Protein AF-0000000076123819 (afdb_homodimer)

Foldseek 3Di:
DDAFKDLAADDDDDPDDDWDKDWDDDVVQDIDIETDDDQVQFDFKFFDAWPPQPDDPQQKKKKKKFDAAAFKKKKKQFAWDDDFFDDPNDTHDHRDMDIDTDHHRMMHMGMDSTTRGGMMMGIPGGIKMKMWGWQRPSDPDDDTDTPIYITGGQVRDDPDDDDDPPPPDDDDDDTDDDDDDPD/DDAFKDLAADDDDDPDDDWDKDWDDDVVQDIDIETDDDQVQFDFKFFDAWPPQDDDPQQKKKKKKFDAAAFKKKKKQFAWDDDFFDDPNDTHDHRDMDIDTDHHRMMHMGMGSTTRGGMMMGIPGGIKMKMWGFQRPSDPPDDTDTPIYITGGQVRDDPDDDDDPPPPDDDDDDTDDDDDDPD

Radius of gyration: 19.94 Å; Cα contacts (8 Å, |Δi|>4): 1095; chains: 2; bounding box: 38×61×41 Å

pLDDT: mean 85.39, std 17.15, range [35.69, 98.94]

Structure (mmCIF, N/CA/C/O backbone):
data_AF-0000000076123819-model_v1
#
loop_
_entity.id
_entity.type
_entity.pdbx_description
1 polymer 'IgGFc-binding protein N-terminal domain-containing protein'
#
loop_
_atom_site.group_PDB
_atom_site.id
_atom_site.type_symbol
_atom_site.label_atom_id
_atom_site.label_alt_id
_atom_site.label_comp_id
_atom_site.label_asym_id
_atom_site.label_entity_id
_atom_site.label_seq_id
_atom_site.pdbx_PDB_ins_code
_atom_site.Cartn_x
_atom_site.Cartn_y
_atom_site.Cartn_z
_atom_site.occupancy
_atom_site.B_iso_or_equiv
_atom_site.auth_seq_id
_atom_site.auth_comp_id
_atom_site.auth_asym_id
_atom_site.auth_atom_id
_atom_site.pdbx_PDB_model_num
ATOM 1 N N . MET A 1 1 ? -11.141 -10.352 -13.719 1 78.56 1 MET A N 1
ATOM 2 C CA . MET A 1 1 ? -10.164 -11.398 -14.008 1 78.56 1 MET A CA 1
ATOM 3 C C . MET A 1 1 ? -10.688 -12.766 -13.57 1 78.56 1 MET A C 1
ATOM 5 O O . MET A 1 1 ? -11.266 -12.898 -12.492 1 78.56 1 MET A O 1
ATOM 9 N N . LYS A 1 2 ? -10.609 -13.648 -14.5 1 80.44 2 LYS A N 1
ATOM 10 C CA . LYS A 1 2 ? -11.039 -15.016 -14.211 1 80.44 2 LYS A CA 1
ATOM 11 C C . LYS A 1 2 ? -9.953 -15.781 -13.453 1 80.44 2 LYS A C 1
ATOM 13 O O . LYS A 1 2 ? -8.781 -15.414 -13.508 1 80.44 2 LYS A O 1
ATOM 18 N N . GLU A 1 3 ? -10.383 -16.797 -12.805 1 88.62 3 GLU A N 1
ATOM 19 C CA . GLU A 1 3 ? -9.414 -17.672 -12.141 1 88.62 3 GLU A CA 1
ATOM 20 C C . GLU A 1 3 ? -8.477 -18.328 -13.148 1 88.62 3 GLU A C 1
ATOM 22 O O . GLU A 1 3 ? -8.898 -18.734 -14.234 1 88.62 3 GLU A O 1
ATOM 27 N N . GLY A 1 4 ? -7.211 -18.375 -12.82 1 94.75 4 GLY A N 1
ATOM 28 C CA . GLY A 1 4 ? -6.227 -18.938 -13.734 1 94.75 4 GLY A CA 1
ATOM 29 C C . GLY A 1 4 ? -5.324 -17.891 -14.359 1 94.75 4 GLY A C 1
ATOM 30 O O . GLY A 1 4 ? -5.098 -16.828 -13.781 1 94.75 4 GLY A O 1
ATOM 31 N N . ILE A 1 5 ? -4.656 -18.266 -15.469 1 97.19 5 ILE A N 1
ATOM 32 C CA . ILE A 1 5 ? -3.637 -17.453 -16.109 1 97.19 5 ILE A CA 1
ATOM 33 C C . ILE A 1 5 ? -4.273 -16.594 -17.203 1 97.19 5 ILE A C 1
ATOM 35 O O . ILE A 1 5 ? -5.004 -17.109 -18.062 1 97.19 5 ILE A O 1
ATOM 39 N N . GLU A 1 6 ? -4.09 -15.352 -17.125 1 96 6 GLU A N 1
ATOM 40 C CA . GLU A 1 6 ? -4.453 -14.406 -18.172 1 96 6 GLU A CA 1
ATOM 41 C C . GLU A 1 6 ? -3.281 -13.5 -18.531 1 96 6 GLU A C 1
ATOM 43 O O . GLU A 1 6 ? -2.422 -13.227 -17.688 1 96 6 GLU A O 1
ATOM 48 N N . LYS A 1 7 ? -3.209 -12.992 -19.766 1 95.88 7 LYS A N 1
ATOM 49 C CA . LYS A 1 7 ? -2.188 -12.031 -20.172 1 95.88 7 LYS A CA 1
ATOM 50 C C . LYS A 1 7 ? -2.666 -10.594 -19.953 1 95.88 7 LYS A C 1
ATOM 52 O O . LYS A 1 7 ? -2.994 -9.891 -20.906 1 95.88 7 LYS A O 1
ATOM 57 N N . VAL A 1 8 ? -2.646 -10.227 -18.734 1 94.38 8 VAL A N 1
ATOM 58 C CA . VAL A 1 8 ? -3.225 -8.922 -18.406 1 94.38 8 VAL A CA 1
ATOM 59 C C . VAL A 1 8 ? -2.236 -8.109 -17.562 1 94.38 8 VAL A C 1
ATOM 61 O O . VAL A 1 8 ? -2.592 -7.07 -17.016 1 94.38 8 VAL A O 1
ATOM 64 N N . GLY A 1 9 ? -1.021 -8.609 -17.438 1 95.62 9 GLY A N 1
ATOM 65 C CA . GLY A 1 9 ? 0.016 -7.812 -16.797 1 95.62 9 GLY A CA 1
ATOM 66 C C . GLY A 1 9 ? 0.458 -6.629 -17.641 1 95.62 9 GLY A C 1
ATOM 67 O O . GLY A 1 9 ? 0.375 -6.668 -18.875 1 95.62 9 GLY A O 1
ATOM 68 N N . MET A 1 10 ? 0.924 -5.598 -16.969 1 95.06 10 MET A N 1
ATOM 69 C CA . MET A 1 10 ? 1.454 -4.445 -17.688 1 95.06 10 MET A CA 1
ATOM 70 C C . MET A 1 10 ? 2.623 -3.822 -16.938 1 95.06 10 MET A C 1
ATOM 72 O O . MET A 1 10 ? 2.688 -3.898 -15.703 1 95.06 10 MET A O 1
ATOM 76 N N . GLU A 1 11 ? 3.422 -3.221 -17.703 1 96.69 11 GLU A N 1
ATOM 77 C CA . GLU A 1 11 ? 4.488 -2.375 -17.172 1 96.69 11 GLU A CA 1
ATOM 78 C C . GLU A 1 11 ? 4.148 -0.896 -17.328 1 96.69 11 GLU A C 1
ATOM 80 O O . GLU A 1 11 ? 3.715 -0.469 -18.406 1 96.69 11 GLU A O 1
ATOM 85 N N . VAL A 1 12 ? 4.195 -0.169 -16.297 1 95.94 12 VAL A N 1
ATOM 86 C CA . VAL A 1 12 ? 4.121 1.287 -16.344 1 95.94 12 VAL A CA 1
ATOM 87 C C . VAL A 1 12 ? 5.527 1.882 -16.312 1 95.94 12 VAL A C 1
ATOM 89 O O . VAL A 1 12 ? 6.309 1.598 -15.406 1 95.94 12 VAL A O 1
ATOM 92 N N . GLN A 1 13 ? 5.824 2.641 -17.328 1 97.12 13 GLN A N 1
ATOM 93 C CA . GLN A 1 13 ? 7.121 3.299 -17.438 1 97.12 13 GLN A CA 1
ATOM 94 C C . GLN A 1 13 ? 6.969 4.816 -17.453 1 97.12 13 GLN A C 1
ATOM 96 O O . GLN A 1 13 ? 6.062 5.348 -18.094 1 97.12 13 GLN A O 1
ATOM 101 N N . SER A 1 14 ? 7.742 5.492 -16.703 1 96.5 14 SER A N 1
ATOM 102 C CA . SER A 1 14 ? 7.793 6.953 -16.688 1 96.5 14 SER A CA 1
ATOM 103 C C . SER A 1 14 ? 9.219 7.457 -16.859 1 96.5 14 SER A C 1
ATOM 105 O O . SER A 1 14 ? 10.172 6.816 -16.406 1 96.5 14 SER A O 1
ATOM 107 N N . SER A 1 15 ? 9.422 8.617 -17.453 1 96.56 15 SER A N 1
ATOM 108 C CA . SER A 1 15 ? 10.734 9.211 -17.656 1 96.56 15 SER A CA 1
ATOM 109 C C . SER A 1 15 ? 11.266 9.828 -16.359 1 96.56 15 SER A C 1
ATOM 111 O O . SER A 1 15 ? 12.461 10.109 -16.25 1 96.56 15 SER A O 1
ATOM 113 N N . VAL A 1 16 ? 10.398 10.086 -15.422 1 95.94 16 VAL A N 1
ATOM 114 C CA . VAL A 1 16 ? 10.773 10.562 -14.102 1 95.94 16 VAL A CA 1
ATOM 115 C C . VAL A 1 16 ? 10.242 9.602 -13.039 1 95.94 16 VAL A C 1
ATOM 117 O O . VAL A 1 16 ? 9.281 8.867 -13.281 1 95.94 16 VAL A O 1
ATOM 120 N N . PRO A 1 17 ? 10.852 9.57 -11.891 1 96.56 17 PRO A N 1
ATOM 121 C CA . PRO A 1 17 ? 10.281 8.727 -10.828 1 96.56 17 PRO A CA 1
ATOM 122 C C . PRO A 1 17 ? 8.852 9.125 -10.469 1 96.56 17 PRO A C 1
ATOM 124 O O . PRO A 1 17 ? 8.531 10.312 -10.414 1 96.56 17 PRO A O 1
ATOM 127 N N . ILE A 1 18 ? 8.016 8.133 -10.281 1 96.75 18 ILE A N 1
ATOM 128 C CA . ILE A 1 18 ? 6.621 8.344 -9.906 1 96.75 18 ILE A CA 1
ATOM 129 C C . ILE A 1 18 ? 6.25 7.41 -8.758 1 96.75 18 ILE A C 1
ATOM 131 O O . ILE A 1 18 ? 6.953 6.438 -8.484 1 96.75 18 ILE A O 1
ATOM 135 N N . SER A 1 19 ? 5.219 7.73 -7.965 1 95.69 19 SER A N 1
ATOM 136 C CA . SER A 1 19 ? 4.43 6.75 -7.223 1 95.69 19 SER A CA 1
ATOM 137 C C . SER A 1 19 ? 3.203 6.312 -8.016 1 95.69 19 SER A C 1
ATOM 139 O O . SER A 1 19 ? 2.611 7.109 -8.742 1 95.69 19 SER A O 1
ATOM 141 N N . LEU A 1 20 ? 2.857 5.086 -7.93 1 94.75 20 LEU A N 1
ATOM 142 C CA . LEU A 1 20 ? 1.788 4.492 -8.727 1 94.75 20 LEU A CA 1
ATOM 143 C C . LEU A 1 20 ? 0.748 3.83 -7.828 1 94.75 20 LEU A C 1
ATOM 145 O O . LEU A 1 20 ? 1.099 3.102 -6.895 1 94.75 20 LEU A O 1
ATOM 149 N N . TYR A 1 21 ? -0.557 4.102 -8.086 1 90.56 21 TYR A N 1
ATOM 150 C CA . TYR A 1 21 ? -1.673 3.514 -7.355 1 90.56 21 TYR A CA 1
ATOM 151 C C . TYR A 1 21 ? -2.664 2.855 -8.305 1 90.56 21 TYR A C 1
ATOM 153 O O . TYR A 1 21 ? -3.098 3.471 -9.289 1 90.56 21 TYR A O 1
ATOM 161 N N . GLY A 1 22 ? -2.953 1.599 -8.047 1 88.69 22 GLY A N 1
ATOM 162 C CA . GLY A 1 22 ? -4.055 0.956 -8.742 1 88.69 22 GLY A CA 1
ATOM 163 C C . GLY A 1 22 ? -5.41 1.282 -8.148 1 88.69 22 GLY A C 1
ATOM 164 O O . GLY A 1 22 ? -5.574 1.277 -6.922 1 88.69 22 GLY A O 1
ATOM 165 N N . ILE A 1 23 ? -6.332 1.635 -8.961 1 83.5 23 ILE A N 1
ATOM 166 C CA . ILE A 1 23 ? -7.699 1.912 -8.539 1 83.5 23 ILE A CA 1
ATOM 167 C C . ILE A 1 23 ? -8.656 0.937 -9.211 1 83.5 23 ILE A C 1
ATOM 169 O O . ILE A 1 23 ? -8.625 0.772 -10.438 1 83.5 23 ILE A O 1
ATOM 173 N N . GLN A 1 24 ? -9.406 0.252 -8.398 1 79.19 24 GLN A N 1
ATOM 174 C CA . GLN A 1 24 ? -10.32 -0.756 -8.914 1 79.19 24 GLN A CA 1
ATOM 175 C C . GLN A 1 24 ? -11.766 -0.409 -8.578 1 79.19 24 GLN A C 1
ATOM 177 O O . GLN A 1 24 ? -12.117 -0.259 -7.406 1 79.19 24 GLN A O 1
ATOM 182 N N . ASP A 1 25 ? -12.5 -0.241 -9.562 1 75.06 25 ASP A N 1
ATOM 183 C CA . ASP A 1 25 ? -13.945 -0.111 -9.391 1 75.06 25 ASP A CA 1
ATOM 184 C C . ASP A 1 25 ? -14.586 -1.47 -9.125 1 75.06 25 ASP A C 1
ATOM 186 O O . ASP A 1 25 ? -14.352 -2.428 -9.859 1 75.06 25 ASP A O 1
ATOM 190 N N . MET A 1 26 ? -15.328 -1.558 -8.039 1 74.19 26 MET A N 1
ATOM 191 C CA . MET A 1 26 ? -15.984 -2.811 -7.676 1 74.19 26 MET A CA 1
ATOM 192 C C . MET A 1 26 ? -17.453 -2.787 -8.07 1 74.19 26 MET A C 1
ATOM 194 O O . MET A 1 26 ? -18.328 -2.68 -7.207 1 74.19 26 MET A O 1
ATOM 198 N N . ASP A 1 27 ? -17.672 -2.943 -9.336 1 68.12 27 ASP A N 1
ATOM 199 C CA . ASP A 1 27 ? -19 -3.012 -9.953 1 68.12 27 ASP A CA 1
ATOM 200 C C . ASP A 1 27 ? -19.828 -1.781 -9.602 1 68.12 27 ASP A C 1
ATOM 202 O O . ASP A 1 27 ? -21.016 -1.896 -9.297 1 68.12 27 ASP A O 1
ATOM 206 N N . GLY A 1 28 ? -19.156 -0.709 -9.453 1 64.5 28 GLY A N 1
ATOM 207 C CA . GLY A 1 28 ? -19.875 0.531 -9.195 1 64.5 28 GLY A CA 1
ATOM 208 C C . GLY A 1 28 ? -20.281 0.694 -7.742 1 64.5 28 GLY A C 1
ATOM 209 O O . GLY A 1 28 ? -20.781 1.749 -7.344 1 64.5 28 GLY A O 1
ATOM 210 N N . ALA A 1 29 ? -20.031 -0.341 -6.945 1 68.12 29 ALA A N 1
ATOM 211 C CA . ALA A 1 29 ? -20.453 -0.285 -5.547 1 68.12 29 ALA A CA 1
ATOM 212 C C . ALA A 1 29 ? -19.469 0.525 -4.711 1 68.12 29 ALA A C 1
ATOM 214 O O . ALA A 1 29 ? -19.875 1.349 -3.887 1 68.12 29 ALA A O 1
ATOM 215 N N . TYR A 1 30 ? -18.219 0.27 -4.914 1 73.25 30 TYR A N 1
ATOM 216 C CA . TYR A 1 30 ? -17.156 1.017 -4.242 1 73.25 30 TYR A CA 1
ATOM 217 C C . TYR A 1 30 ? -15.852 0.914 -5.012 1 73.25 30 TYR A C 1
ATOM 219 O O . TYR A 1 30 ? -15.766 0.208 -6.02 1 73.25 30 TYR A O 1
ATOM 227 N N . THR A 1 31 ? -14.906 1.72 -4.582 1 77.19 31 THR A N 1
ATOM 228 C CA . THR A 1 31 ? -13.586 1.721 -5.199 1 77.19 31 THR A CA 1
ATOM 229 C C . THR A 1 31 ? -12.523 1.277 -4.195 1 77.19 31 THR A C 1
ATOM 231 O O . THR A 1 31 ? -12.609 1.593 -3.008 1 77.19 31 THR A O 1
ATOM 234 N N . GLU A 1 32 ? -11.633 0.515 -4.754 1 79.38 32 GLU A N 1
ATOM 235 C CA . GLU A 1 32 ? -10.453 0.129 -3.988 1 79.38 32 GLU A CA 1
ATOM 236 C C . GLU A 1 32 ? -9.188 0.753 -4.57 1 79.38 32 GLU A C 1
ATOM 238 O O . GLU A 1 32 ? -9.141 1.067 -5.762 1 79.38 32 GLU A O 1
ATOM 243 N N . ALA A 1 33 ? -8.289 0.992 -3.703 1 84 33 ALA A N 1
ATOM 244 C CA . ALA A 1 33 ? -6.98 1.425 -4.172 1 84 33 ALA A CA 1
ATOM 245 C C . ALA A 1 33 ? -5.863 0.644 -3.482 1 84 33 ALA A C 1
ATOM 247 O O . ALA A 1 33 ? -6.051 0.137 -2.373 1 84 33 ALA A O 1
ATOM 248 N N . TYR A 1 34 ? -4.777 0.504 -4.137 1 90.19 34 TYR A N 1
ATOM 249 C CA . TYR A 1 34 ? -3.553 -0.007 -3.531 1 90.19 34 TYR A CA 1
ATOM 250 C C . TYR A 1 34 ? -2.332 0.731 -4.062 1 90.19 34 TYR A C 1
ATOM 252 O O . TYR A 1 34 ? -2.312 1.159 -5.219 1 90.19 34 TYR A O 1
ATOM 260 N N . MET A 1 35 ? -1.394 0.871 -3.215 1 94.25 35 MET A N 1
ATOM 261 C CA . MET A 1 35 ? -0.095 1.38 -3.646 1 94.25 35 MET A CA 1
ATOM 262 C C . MET A 1 35 ? 0.714 0.29 -4.34 1 94.25 35 MET A C 1
ATOM 264 O O . MET A 1 35 ? 0.921 -0.788 -3.779 1 94.25 35 MET A O 1
ATOM 268 N N . ALA A 1 36 ? 1.178 0.602 -5.535 1 97 36 ALA A N 1
ATOM 269 C CA . ALA A 1 36 ? 2.057 -0.34 -6.227 1 97 36 ALA A CA 1
ATOM 270 C C . ALA A 1 36 ? 3.482 -0.251 -5.691 1 97 36 ALA A C 1
ATOM 272 O O . ALA A 1 36 ? 4.012 0.845 -5.496 1 97 36 ALA A O 1
ATOM 273 N N . ILE A 1 37 ? 4.09 -1.377 -5.469 1 98.5 37 ILE A N 1
ATOM 274 C CA . ILE A 1 37 ? 5.484 -1.44 -5.047 1 98.5 37 ILE A CA 1
ATOM 275 C C . ILE A 1 37 ? 6.398 -1.215 -6.25 1 98.5 37 ILE A C 1
ATOM 277 O O . ILE A 1 37 ? 6.23 -1.852 -7.289 1 98.5 37 ILE A O 1
ATOM 281 N N . PRO A 1 38 ? 7.398 -0.283 -6.109 1 98.62 38 PRO A N 1
ATOM 282 C CA . PRO A 1 38 ? 8.344 -0.048 -7.203 1 98.62 38 PRO A CA 1
ATOM 283 C C . PRO A 1 38 ? 9.039 -1.325 -7.668 1 98.62 38 PRO A C 1
ATOM 285 O O . PRO A 1 38 ? 9.383 -2.182 -6.848 1 98.62 38 PRO A O 1
ATOM 288 N N . ARG A 1 39 ? 9.258 -1.409 -8.93 1 98.5 39 ARG A N 1
ATOM 289 C CA . ARG A 1 39 ? 9.852 -2.609 -9.508 1 98.5 39 ARG A CA 1
ATOM 290 C C . ARG A 1 39 ? 11.156 -2.967 -8.812 1 98.5 39 ARG A C 1
ATOM 292 O O . ARG A 1 39 ? 11.461 -4.145 -8.602 1 98.5 39 ARG A O 1
ATOM 299 N N . LYS A 1 40 ? 11.969 -1.974 -8.453 1 98.5 40 LYS A N 1
ATOM 300 C CA . LYS A 1 40 ? 13.289 -2.193 -7.867 1 98.5 40 LYS A CA 1
ATOM 301 C C . LYS A 1 40 ? 13.172 -2.922 -6.531 1 98.5 40 LYS A C 1
ATOM 303 O O . LYS A 1 40 ? 14.164 -3.441 -6.016 1 98.5 40 LYS A O 1
ATOM 308 N N . TYR A 1 41 ? 11.977 -2.979 -5.965 1 98.69 41 TYR A N 1
ATOM 309 C CA . TYR A 1 41 ? 11.812 -3.643 -4.68 1 98.69 41 TYR A CA 1
ATOM 310 C C . TYR A 1 41 ? 11.125 -4.992 -4.848 1 98.69 41 TYR A C 1
ATOM 312 O O . TYR A 1 41 ? 10.984 -5.75 -3.885 1 98.69 41 TYR A O 1
ATOM 320 N N . LEU A 1 42 ? 10.609 -5.301 -6.047 1 98.81 42 LEU A N 1
ATOM 321 C CA . LEU A 1 42 ? 10.031 -6.621 -6.281 1 98.81 42 LEU A CA 1
ATOM 322 C C . LEU A 1 42 ? 11.094 -7.707 -6.133 1 98.81 42 LEU A C 1
ATOM 324 O O . LEU A 1 42 ? 12.273 -7.461 -6.359 1 98.81 42 LEU A O 1
ATOM 328 N N . SER A 1 43 ? 10.617 -8.883 -5.742 1 98.75 43 SER A N 1
ATOM 329 C CA . SER A 1 43 ? 11.539 -9.992 -5.496 1 98.75 43 SER A CA 1
ATOM 330 C C . SER A 1 43 ? 10.867 -11.336 -5.781 1 98.75 43 SER A C 1
ATOM 332 O O . SER A 1 43 ? 9.969 -11.422 -6.613 1 98.75 43 SER A O 1
ATOM 334 N N . THR A 1 44 ? 11.391 -12.43 -5.199 1 98.88 44 THR A N 1
ATOM 335 C CA . THR A 1 44 ? 11.016 -13.758 -5.672 1 98.88 44 THR A CA 1
ATOM 336 C C . THR A 1 44 ? 10.281 -14.531 -4.582 1 98.88 44 THR A C 1
ATOM 338 O O . THR A 1 44 ? 9.758 -15.625 -4.832 1 98.88 44 THR A O 1
ATOM 341 N N . ASN A 1 45 ? 10.195 -14.016 -3.35 1 98.75 45 ASN A N 1
ATOM 342 C CA . ASN A 1 45 ? 9.578 -14.742 -2.242 1 98.75 45 ASN A CA 1
ATOM 343 C C . ASN A 1 45 ? 8.562 -13.875 -1.505 1 98.75 45 ASN A C 1
ATOM 345 O O . ASN A 1 45 ? 8.875 -12.758 -1.094 1 98.75 45 ASN A O 1
ATOM 349 N N . TYR A 1 46 ? 7.414 -14.445 -1.329 1 98.31 46 TYR A N 1
ATOM 350 C CA . TYR A 1 46 ? 6.305 -13.734 -0.705 1 98.31 46 TYR A CA 1
ATOM 351 C C . TYR A 1 46 ? 5.57 -14.625 0.286 1 98.31 46 TYR A C 1
ATOM 353 O O . TYR A 1 46 ? 5.512 -15.844 0.108 1 98.31 46 TYR A O 1
ATOM 361 N N . LEU A 1 47 ? 5.047 -14.008 1.305 1 97 47 LEU A N 1
ATOM 362 C CA . LEU A 1 47 ? 4.152 -14.594 2.301 1 97 47 LEU A CA 1
ATOM 363 C C . LEU A 1 47 ? 2.828 -13.836 2.354 1 97 47 LEU A C 1
ATOM 365 O O . LEU A 1 47 ? 2.809 -12.633 2.607 1 97 47 LEU A O 1
ATOM 369 N N . LEU A 1 48 ? 1.749 -14.531 2.051 1 93.56 48 LEU A N 1
ATOM 370 C CA . LEU A 1 48 ? 0.458 -13.852 1.974 1 93.56 48 LEU A CA 1
ATOM 371 C C . LEU A 1 48 ? -0.065 -13.523 3.367 1 93.56 48 LEU A C 1
ATOM 373 O O . LEU A 1 48 ? -0.068 -14.375 4.254 1 93.56 48 LEU A O 1
ATOM 377 N N . PRO A 1 49 ? -0.471 -12.219 3.459 1 87.62 49 PRO A N 1
ATOM 378 C CA . PRO A 1 49 ? -1.082 -11.844 4.738 1 87.62 49 PRO A CA 1
ATOM 379 C C . PRO A 1 49 ? -2.545 -12.266 4.836 1 87.62 49 PRO A C 1
ATOM 381 O O . PRO A 1 49 ? -3.15 -12.656 3.834 1 87.62 49 PRO A O 1
ATOM 384 N N . SER A 1 50 ? -3.047 -12.305 6.168 1 69 50 SER A N 1
ATOM 385 C CA . SER A 1 50 ? -4.465 -12.516 6.426 1 69 50 SER A CA 1
ATOM 386 C C . SER A 1 50 ? -5.164 -11.219 6.812 1 69 50 SER A C 1
ATOM 388 O O . SER A 1 50 ? -4.559 -10.344 7.434 1 69 50 SER A O 1
ATOM 390 N N . PHE A 1 51 ? -6.281 -10.992 6.109 1 68.12 51 PHE A N 1
ATOM 391 C CA . PHE A 1 51 ? -7.105 -9.914 6.648 1 68.12 51 PHE A CA 1
ATOM 392 C C . PHE A 1 51 ? -8.367 -10.469 7.293 1 68.12 51 PHE A C 1
ATOM 394 O O . PHE A 1 51 ? -9.203 -11.07 6.617 1 68.12 51 PHE A O 1
ATOM 401 N N . LYS A 1 52 ? -8.125 -11.297 8.469 1 55.38 52 LYS A N 1
ATOM 402 C CA . LYS A 1 52 ? -9.297 -11.883 9.117 1 55.38 52 LYS A CA 1
ATOM 403 C C . LYS A 1 52 ? -10.312 -10.812 9.492 1 55.38 52 LYS A C 1
ATOM 405 O O . LYS A 1 52 ? -10 -9.898 10.266 1 55.38 52 LYS A O 1
ATOM 410 N N . VAL A 1 53 ? -11.188 -10.57 8.555 1 49.44 53 VAL A N 1
ATOM 411 C CA . VAL A 1 53 ? -12.258 -9.711 9.039 1 49.44 53 VAL A CA 1
ATOM 412 C C . VAL A 1 53 ? -13.406 -10.57 9.562 1 49.44 53 VAL A C 1
ATOM 414 O O . VAL A 1 53 ? -13.57 -11.719 9.148 1 49.44 53 VAL A O 1
ATOM 417 N N . TYR A 1 54 ? -13.969 -10.211 10.688 1 44.59 54 TYR A N 1
ATOM 418 C CA . TYR A 1 54 ? -14.938 -10.875 11.562 1 44.59 54 TYR A CA 1
ATOM 419 C C . TYR A 1 54 ? -15.914 -11.719 10.75 1 44.59 54 TYR A C 1
ATOM 421 O O . TYR A 1 54 ? -16.469 -12.695 11.258 1 44.59 54 TYR A O 1
ATOM 429 N N . SER A 1 55 ? -16.609 -11.188 9.828 1 44.31 55 SER A N 1
ATOM 430 C CA . SER A 1 55 ? -17.922 -11.789 9.594 1 44.31 55 SER A CA 1
ATOM 431 C C . SER A 1 55 ? -17.781 -13.148 8.914 1 44.31 55 SER A C 1
ATOM 433 O O . SER A 1 55 ? -16.797 -13.406 8.211 1 44.31 55 SER A O 1
ATOM 435 N N . SER A 1 56 ? -18.625 -14.047 9.344 1 42.44 56 SER A N 1
ATOM 436 C CA . SER A 1 56 ? -18.984 -15.422 8.992 1 42.44 56 SER A CA 1
ATOM 437 C C . SER A 1 56 ? -18.859 -15.648 7.488 1 42.44 56 SER A C 1
ATOM 439 O O . SER A 1 56 ? -18.828 -16.797 7.031 1 42.44 56 SER A O 1
ATOM 441 N N . SER A 1 57 ? -19.719 -14.852 6.801 1 44.53 57 SER A N 1
ATOM 442 C CA . SER A 1 57 ? -20 -15.391 5.477 1 44.53 57 SER A CA 1
ATOM 443 C C . SER A 1 57 ? -18.734 -15.484 4.633 1 44.53 57 SER A C 1
ATOM 445 O O . SER A 1 57 ? -17.672 -15.008 5.043 1 44.53 57 SER A O 1
ATOM 447 N N . ALA A 1 58 ? -18.906 -15.328 3.193 1 45.25 58 ALA A N 1
ATOM 448 C CA . ALA A 1 58 ? -18.047 -15.734 2.086 1 45.25 58 ALA A CA 1
ATOM 449 C C . ALA A 1 58 ? -16.75 -14.938 2.094 1 45.25 58 ALA A C 1
ATOM 451 O O . ALA A 1 58 ? -16.719 -13.758 1.73 1 45.25 58 ALA A O 1
ATOM 452 N N . ASP A 1 59 ? -15.805 -14.969 3.143 1 52.75 59 ASP A N 1
ATOM 453 C CA . ASP A 1 59 ? -14.422 -14.562 3.373 1 52.75 59 ASP A CA 1
ATOM 454 C C . ASP A 1 59 ? -13.508 -15.055 2.254 1 52.75 59 ASP A C 1
ATOM 456 O O . ASP A 1 59 ? -12.977 -16.172 2.322 1 52.75 59 ASP A O 1
ATOM 460 N N . SER A 1 60 ? -13.656 -14.562 1.078 1 71.56 60 SER A N 1
ATOM 461 C CA . SER A 1 60 ? -12.859 -15.07 -0.03 1 71.56 60 SER A CA 1
ATOM 462 C C . SER A 1 60 ? -11.508 -14.367 -0.11 1 71.56 60 SER A C 1
ATOM 464 O O . SER A 1 60 ? -11.406 -13.172 0.204 1 71.56 60 SER A O 1
ATOM 466 N N . ALA A 1 61 ? -10.531 -15.203 -0.054 1 83.19 61 ALA A N 1
ATOM 467 C CA . ALA A 1 61 ? -9.164 -14.75 -0.301 1 83.19 61 ALA A CA 1
ATOM 468 C C . ALA A 1 61 ? -8.828 -14.797 -1.79 1 83.19 61 ALA A C 1
ATOM 470 O O . ALA A 1 61 ? -9.273 -15.703 -2.504 1 83.19 61 ALA A O 1
ATOM 471 N N . LEU A 1 62 ? -8.172 -13.742 -2.152 1 88 62 LEU A N 1
ATOM 472 C CA . LEU A 1 62 ? -7.738 -13.641 -3.541 1 88 62 LEU A CA 1
ATOM 473 C C . LEU A 1 62 ? -6.281 -13.203 -3.621 1 88 62 LEU A C 1
ATOM 475 O O . LEU A 1 62 ? -5.848 -12.328 -2.863 1 88 62 LEU A O 1
ATOM 479 N N . THR A 1 63 ? -5.57 -13.859 -4.508 1 93.56 63 THR A N 1
ATOM 480 C CA . THR A 1 63 ? -4.23 -13.383 -4.844 1 93.56 63 THR A CA 1
ATOM 481 C C . THR A 1 63 ? -4.039 -13.328 -6.355 1 93.56 63 THR A C 1
ATOM 483 O O . THR A 1 63 ? -4.559 -14.18 -7.082 1 93.56 63 THR A O 1
ATOM 486 N N . ILE A 1 64 ? -3.314 -12.375 -6.801 1 95.69 64 ILE A N 1
ATOM 487 C CA . ILE A 1 64 ? -2.912 -12.234 -8.195 1 95.69 64 ILE A CA 1
ATOM 488 C C . ILE A 1 64 ? -1.394 -12.117 -8.289 1 95.69 64 ILE A C 1
ATOM 490 O O . ILE A 1 64 ? -0.801 -11.195 -7.719 1 95.69 64 ILE A O 1
ATOM 494 N N . THR A 1 65 ? -0.761 -13.047 -8.938 1 98.5 65 THR A N 1
ATOM 495 C CA . THR A 1 65 ? 0.672 -13.031 -9.211 1 98.5 65 THR A CA 1
ATOM 496 C C . THR A 1 65 ? 0.943 -12.609 -10.656 1 98.5 65 THR A C 1
ATOM 498 O O . THR A 1 65 ? 0.416 -13.211 -11.594 1 98.5 65 THR A O 1
ATOM 501 N N . THR A 1 66 ? 1.774 -11.578 -10.867 1 98.69 66 THR A N 1
ATOM 502 C CA . THR A 1 66 ? 2.055 -11.055 -12.203 1 98.69 66 THR A CA 1
ATOM 503 C C . THR A 1 66 ? 3.553 -11.102 -12.492 1 98.69 66 THR A C 1
ATOM 505 O O . THR A 1 66 ? 4.367 -10.727 -11.648 1 98.69 66 THR A O 1
ATOM 508 N N . THR A 1 67 ? 3.926 -11.555 -13.664 1 98.81 67 THR A N 1
ATOM 509 C CA . THR A 1 67 ? 5.324 -11.734 -14.039 1 98.81 67 THR A CA 1
ATOM 510 C C . THR A 1 67 ? 5.75 -10.68 -15.062 1 98.81 67 THR A C 1
ATOM 512 O O . THR A 1 67 ? 4.93 -10.219 -15.859 1 98.81 67 THR A O 1
ATOM 515 N N . GLU A 1 68 ? 7.008 -10.32 -15.016 1 98.12 68 GLU A N 1
ATOM 516 C CA . GLU A 1 68 ? 7.551 -9.336 -15.945 1 98.12 68 GLU A CA 1
ATOM 517 C C . GLU A 1 68 ? 8.523 -9.992 -16.922 1 98.12 68 GLU A C 1
ATOM 519 O O . GLU A 1 68 ? 8.961 -9.352 -17.891 1 98.12 68 GLU A O 1
ATOM 524 N N . GLU A 1 69 ? 8.953 -11.18 -16.734 1 98.62 69 GLU A N 1
ATOM 525 C CA . GLU A 1 69 ? 9.906 -11.867 -17.594 1 98.62 69 GLU A CA 1
ATOM 526 C C . GLU A 1 69 ? 9.375 -13.227 -18.047 1 98.62 69 GLU A C 1
ATOM 528 O O . GLU A 1 69 ? 8.672 -13.898 -17.281 1 98.62 69 GLU A O 1
ATOM 533 N N . ASP A 1 70 ? 9.797 -13.617 -19.219 1 98.81 70 ASP A N 1
ATOM 534 C CA . ASP A 1 70 ? 9.406 -14.922 -19.75 1 98.81 70 ASP A CA 1
ATOM 535 C C . ASP A 1 70 ? 10.016 -16.047 -18.922 1 98.81 70 ASP A C 1
ATOM 537 O O . ASP A 1 70 ? 11.039 -15.859 -18.266 1 98.81 70 ASP A O 1
ATOM 541 N N . ASN A 1 71 ? 9.312 -17.188 -18.984 1 98.81 71 ASN A N 1
ATOM 542 C CA . ASN A 1 71 ? 9.812 -18.422 -18.391 1 98.81 71 ASN A CA 1
ATOM 543 C C . ASN A 1 71 ? 10.102 -18.25 -16.891 1 98.81 71 ASN A C 1
ATOM 545 O O . ASN A 1 71 ? 11.18 -18.609 -16.422 1 98.81 71 ASN A O 1
ATOM 549 N N . THR A 1 72 ? 9.266 -17.516 -16.266 1 98.94 72 THR A N 1
ATOM 550 C CA . THR A 1 72 ? 9.32 -17.438 -14.805 1 98.94 72 THR A CA 1
ATOM 551 C C . THR A 1 72 ? 8.578 -18.609 -14.164 1 98.94 72 THR A C 1
ATOM 553 O O . THR A 1 72 ? 7.387 -18.797 -14.398 1 98.94 72 THR A O 1
ATOM 556 N N . THR A 1 73 ? 9.273 -19.406 -13.391 1 98.94 73 THR A N 1
ATOM 557 C CA . THR A 1 73 ? 8.633 -20.484 -12.641 1 98.94 73 THR A CA 1
ATOM 558 C C . THR A 1 73 ? 8.125 -19.984 -11.289 1 98.94 73 THR A C 1
ATOM 560 O O . THR A 1 73 ? 8.844 -19.281 -10.57 1 98.94 73 THR A O 1
ATOM 563 N N . VAL A 1 74 ? 6.895 -20.297 -11 1 98.94 74 VAL A N 1
ATOM 564 C CA . VAL A 1 74 ? 6.262 -19.875 -9.75 1 98.94 74 VAL A CA 1
ATOM 565 C C . VAL A 1 74 ? 5.754 -21.109 -9 1 98.94 74 VAL A C 1
ATOM 567 O O . VAL A 1 74 ? 5.07 -21.953 -9.578 1 98.94 74 VAL A O 1
ATOM 570 N N . THR A 1 75 ? 6.09 -21.188 -7.754 1 98.88 75 THR A N 1
ATOM 571 C CA . THR A 1 75 ? 5.621 -22.219 -6.836 1 98.88 75 THR A CA 1
ATOM 572 C C . THR A 1 75 ? 4.754 -21.609 -5.738 1 98.88 75 THR A C 1
ATOM 574 O O . THR A 1 75 ? 5.18 -20.688 -5.043 1 98.88 75 THR A O 1
ATOM 577 N N . ILE A 1 76 ? 3.564 -22.156 -5.578 1 98.62 76 ILE A N 1
ATOM 578 C CA . ILE A 1 76 ? 2.645 -21.703 -4.543 1 98.62 76 ILE A CA 1
ATOM 579 C C . ILE A 1 76 ? 2.402 -22.828 -3.533 1 98.62 76 ILE A C 1
ATOM 581 O O . ILE A 1 76 ? 1.812 -23.859 -3.869 1 98.62 76 ILE A O 1
ATOM 585 N N . ASN A 1 77 ? 2.861 -22.594 -2.312 1 98.25 77 ASN A N 1
ATOM 586 C CA . ASN A 1 77 ? 2.59 -23.5 -1.201 1 98.25 77 ASN A CA 1
ATOM 587 C C . ASN A 1 77 ? 1.355 -23.062 -0.414 1 98.25 77 ASN A C 1
ATOM 589 O O . ASN A 1 77 ? 1.407 -22.094 0.345 1 98.25 77 ASN A O 1
ATOM 593 N N . LEU A 1 78 ? 0.312 -23.859 -0.543 1 96.44 78 LEU A N 1
ATOM 594 C CA . LEU A 1 78 ? -0.986 -23.422 -0.039 1 96.44 78 LEU A CA 1
ATOM 595 C C . LEU A 1 78 ? -1.086 -23.641 1.467 1 96.44 78 LEU A C 1
ATOM 597 O O . LEU A 1 78 ? -0.67 -24.688 1.974 1 96.44 78 LEU A O 1
ATOM 601 N N . ARG A 1 79 ? -1.586 -22.578 2.09 1 92.81 79 ARG A N 1
ATOM 602 C CA . ARG A 1 79 ? -2.068 -22.672 3.465 1 92.81 79 ARG A CA 1
ATOM 603 C C . ARG A 1 79 ? -3.531 -22.25 3.559 1 92.81 79 ARG A C 1
ATOM 605 O O . ARG A 1 79 ? -3.902 -21.172 3.098 1 92.81 79 ARG A O 1
ATOM 612 N N . MET A 1 80 ? -4.383 -23.141 4.066 1 88.5 80 MET A N 1
ATOM 613 C CA . MET A 1 80 ? -5.809 -22.859 4.211 1 88.5 80 MET A CA 1
ATOM 614 C C . MET A 1 80 ? -6.434 -23.734 5.289 1 88.5 80 MET A C 1
ATOM 616 O O . MET A 1 80 ? -5.961 -24.844 5.543 1 88.5 80 MET A O 1
ATOM 620 N N . GLU A 1 81 ? -7.48 -23.156 5.848 1 81.75 81 GLU A N 1
ATOM 621 C CA . GLU A 1 81 ? -8.164 -23.922 6.887 1 81.75 81 GLU A CA 1
ATOM 622 C C . GLU A 1 81 ? -9.109 -24.953 6.281 1 81.75 81 GLU A C 1
ATOM 624 O O . GLU A 1 81 ? -9.234 -26.062 6.801 1 81.75 81 GLU A O 1
ATOM 629 N N . LYS A 1 82 ? -9.773 -24.484 5.246 1 85.81 82 LYS A N 1
ATOM 630 C CA . LYS A 1 82 ? -10.734 -25.359 4.582 1 85.81 82 LYS A CA 1
ATOM 631 C C . LYS A 1 82 ? -10.414 -25.484 3.096 1 85.81 82 LYS A C 1
ATOM 633 O O . LYS A 1 82 ? -10.023 -24.516 2.445 1 85.81 82 LYS A O 1
ATOM 638 N N . GLY A 1 83 ? -10.5 -26.719 2.598 1 86.38 83 GLY A N 1
ATOM 639 C CA . GLY A 1 83 ? -10.375 -27.031 1.183 1 86.38 83 GLY A CA 1
ATOM 640 C C . GLY A 1 83 ? -11.555 -27.812 0.635 1 86.38 83 GLY A C 1
ATOM 641 O O . GLY A 1 83 ? -12.531 -28.062 1.349 1 86.38 83 GLY A O 1
ATOM 642 N N . PRO A 1 84 ? -11.547 -28.078 -0.608 1 93.69 84 PRO A N 1
ATOM 643 C CA . PRO A 1 84 ? -10.422 -27.922 -1.537 1 93.69 84 PRO A CA 1
ATOM 644 C C . PRO A 1 84 ? -10.445 -26.578 -2.262 1 93.69 84 PRO A C 1
ATOM 646 O O . PRO A 1 84 ? -11.484 -25.922 -2.32 1 93.69 84 PRO A O 1
ATOM 649 N N . LEU A 1 85 ? -9.305 -26.125 -2.725 1 92.44 85 LEU A N 1
ATOM 650 C CA . LEU A 1 85 ? -9.164 -25.125 -3.773 1 92.44 85 LEU A CA 1
ATOM 651 C C . LEU A 1 85 ? -9.055 -25.781 -5.145 1 92.44 85 LEU A C 1
ATOM 653 O O . LEU A 1 85 ? -8.18 -26.625 -5.367 1 92.44 85 LEU A O 1
ATOM 657 N N . ARG A 1 86 ? -9.93 -25.438 -6.008 1 92.31 86 ARG A N 1
ATOM 658 C CA . ARG A 1 86 ? -9.945 -26.062 -7.328 1 92.31 86 ARG A CA 1
ATOM 659 C C . ARG A 1 86 ? -9.258 -25.172 -8.359 1 92.31 86 ARG A C 1
ATOM 661 O O . ARG A 1 86 ? -9.656 -24.031 -8.562 1 92.31 86 ARG A O 1
ATOM 668 N N . TYR A 1 87 ? -8.336 -25.781 -8.984 1 93.38 87 TYR A N 1
ATOM 669 C CA . TYR A 1 87 ? -7.648 -25.141 -10.102 1 93.38 87 TYR A CA 1
ATOM 670 C C . TYR A 1 87 ? -7.23 -26.172 -11.141 1 93.38 87 TYR A C 1
ATOM 672 O O . TYR A 1 87 ? -6.648 -27.203 -10.805 1 93.38 87 TYR A O 1
ATOM 680 N N . ASN A 1 88 ? -7.586 -25.844 -12.43 1 93.44 88 ASN A N 1
ATOM 681 C CA . ASN A 1 88 ? -7.23 -26.688 -13.562 1 93.44 88 ASN A CA 1
ATOM 682 C C . ASN A 1 88 ? -7.66 -28.141 -13.344 1 93.44 88 ASN A C 1
ATOM 684 O O . ASN A 1 88 ? -6.871 -29.062 -13.531 1 93.44 88 ASN A O 1
ATOM 688 N N . ASN A 1 89 ? -8.812 -28.312 -12.758 1 93.12 89 ASN A N 1
ATOM 689 C CA . ASN A 1 89 ? -9.477 -29.578 -12.531 1 93.12 89 ASN A CA 1
ATOM 690 C C . ASN A 1 89 ? -8.766 -30.406 -11.461 1 93.12 89 ASN A C 1
ATOM 692 O O . ASN A 1 89 ? -8.859 -31.641 -11.445 1 93.12 89 ASN A O 1
ATOM 696 N N . VAL A 1 90 ? -8.008 -29.828 -10.734 1 96.12 90 VAL A N 1
ATOM 697 C CA . VAL A 1 90 ? -7.34 -30.469 -9.602 1 96.12 90 VAL A CA 1
ATOM 698 C C . VAL A 1 90 ? -7.836 -29.859 -8.297 1 96.12 90 VAL A C 1
ATOM 700 O O . VAL A 1 90 ? -7.992 -28.641 -8.195 1 96.12 90 VAL A O 1
ATOM 703 N N . ASN A 1 91 ? -8.07 -30.688 -7.324 1 96.88 91 ASN A N 1
ATOM 704 C CA . ASN A 1 91 ? -8.391 -30.234 -5.973 1 96.88 91 ASN A CA 1
ATOM 705 C C . ASN A 1 91 ? -7.137 -30.141 -5.105 1 96.88 91 ASN A C 1
ATOM 707 O O . ASN A 1 91 ? -6.453 -31.141 -4.875 1 96.88 91 ASN A O 1
ATOM 711 N N . TYR A 1 92 ? -6.895 -28.938 -4.688 1 96.94 92 TYR A N 1
ATOM 712 C CA . TYR A 1 92 ? -5.77 -28.703 -3.789 1 96.94 92 TYR A CA 1
ATOM 713 C C . TYR A 1 92 ? -6.246 -28.531 -2.354 1 96.94 92 TYR A C 1
ATOM 715 O O . TYR A 1 92 ? -7.277 -27.891 -2.109 1 96.94 92 TYR A O 1
ATOM 723 N N . ASN A 1 93 ? -5.48 -29.062 -1.501 1 96.69 93 ASN A N 1
ATOM 724 C CA . ASN A 1 93 ? -5.75 -28.906 -0.076 1 96.69 93 ASN A CA 1
ATOM 725 C C . ASN A 1 93 ? -4.609 -28.188 0.635 1 96.69 93 ASN A C 1
ATOM 727 O O . ASN A 1 93 ? -3.643 -27.766 -0.003 1 96.69 93 ASN A O 1
ATOM 731 N N . ASN A 1 94 ? -4.875 -27.953 1.943 1 95.38 94 ASN A N 1
ATOM 732 C CA . ASN A 1 94 ? -3.834 -27.328 2.762 1 95.38 94 ASN A CA 1
ATOM 733 C C . ASN A 1 94 ? -2.496 -28.047 2.592 1 95.38 94 ASN A C 1
ATOM 735 O O . ASN A 1 94 ? -2.441 -29.281 2.582 1 95.38 94 ASN A O 1
ATOM 739 N N . ASN A 1 95 ? -1.417 -27.344 2.318 1 96.94 95 ASN A N 1
ATOM 740 C CA . ASN A 1 95 ? -0.036 -27.797 2.189 1 96.94 95 ASN A CA 1
ATOM 741 C C . ASN A 1 95 ? 0.246 -28.344 0.794 1 96.94 95 ASN A C 1
ATOM 743 O O . ASN A 1 95 ? 1.371 -28.75 0.497 1 96.94 95 ASN A O 1
ATOM 747 N N . ASP A 1 96 ? -0.775 -28.422 -0.043 1 98 96 ASP A N 1
ATOM 748 C CA . ASP A 1 96 ? -0.486 -28.766 -1.431 1 98 96 ASP A CA 1
ATOM 749 C C . ASP A 1 96 ? 0.26 -27.641 -2.137 1 98 96 ASP A C 1
ATOM 751 O O . ASP A 1 96 ? 0.321 -26.516 -1.632 1 98 96 ASP A O 1
ATOM 755 N N . VAL A 1 97 ? 0.893 -28 -3.322 1 98.38 97 VAL A N 1
ATOM 756 C CA . VAL A 1 97 ? 1.737 -27.078 -4.062 1 98.38 97 VAL A CA 1
ATOM 757 C C . VAL A 1 97 ? 1.205 -26.906 -5.484 1 98.38 97 VAL A C 1
ATOM 759 O O . VAL A 1 97 ? 0.891 -27.891 -6.152 1 98.38 97 VAL A O 1
ATOM 762 N N . ILE A 1 98 ? 1.026 -25.75 -5.926 1 98.31 98 ILE A N 1
ATOM 763 C CA . ILE A 1 98 ? 0.728 -25.438 -7.32 1 98.31 98 ILE A CA 1
ATOM 764 C C . ILE A 1 98 ? 2.004 -25.016 -8.039 1 98.31 98 ILE A C 1
ATOM 766 O O . ILE A 1 98 ? 2.732 -24.141 -7.555 1 98.31 98 ILE A O 1
ATOM 770 N N . TYR A 1 99 ? 2.303 -25.594 -9.156 1 98.38 99 TYR A N 1
ATOM 771 C CA . TYR A 1 99 ? 3.441 -25.25 -10 1 98.38 99 TYR A CA 1
ATOM 772 C C . TYR A 1 99 ? 2.982 -24.562 -11.281 1 98.38 99 TYR A C 1
ATOM 774 O O . TYR A 1 99 ? 2.094 -25.062 -11.977 1 98.38 99 TYR A O 1
ATOM 782 N N . LEU A 1 100 ? 3.631 -23.469 -11.57 1 98.62 100 LEU A N 1
ATOM 783 C CA . LEU A 1 100 ? 3.295 -22.703 -12.766 1 98.62 100 LEU A CA 1
ATOM 784 C C . LEU A 1 100 ? 4.555 -22.297 -13.523 1 98.62 100 LEU A C 1
ATOM 786 O O . LEU A 1 100 ? 5.609 -22.094 -12.922 1 98.62 100 LEU A O 1
ATOM 790 N N . VAL A 1 101 ? 4.465 -22.188 -14.805 1 98.81 101 VAL A N 1
ATOM 791 C CA . VAL A 1 101 ? 5.395 -21.453 -15.656 1 98.81 101 VAL A CA 1
ATOM 792 C C . VAL A 1 101 ? 4.672 -20.297 -16.328 1 98.81 101 VAL A C 1
ATOM 794 O O . VAL A 1 101 ? 3.701 -20.5 -17.062 1 98.81 101 VAL A O 1
ATOM 797 N N . LEU A 1 102 ? 5.094 -19.141 -16.078 1 98.81 102 LEU A N 1
ATOM 798 C CA . LEU A 1 102 ? 4.441 -17.922 -16.562 1 98.81 102 LEU A CA 1
ATOM 799 C C . LEU A 1 102 ? 5.383 -17.125 -17.453 1 98.81 102 LEU A C 1
ATOM 801 O O . LEU A 1 102 ? 6.598 -17.125 -17.234 1 98.81 102 LEU A O 1
ATOM 805 N N . ASN A 1 103 ? 4.859 -16.469 -18.422 1 98.81 103 ASN A N 1
ATOM 806 C CA . ASN A 1 103 ? 5.609 -15.57 -19.297 1 98.81 103 ASN A CA 1
ATOM 807 C C . ASN A 1 103 ? 5.316 -14.102 -18.984 1 98.81 103 ASN A C 1
ATOM 809 O O . ASN A 1 103 ? 4.5 -13.805 -18.109 1 98.81 103 ASN A O 1
ATOM 813 N N . ARG A 1 104 ? 6.082 -13.266 -19.719 1 98.5 104 ARG A N 1
ATOM 814 C CA . ARG A 1 104 ? 5.957 -11.828 -19.5 1 98.5 104 ARG A CA 1
ATOM 815 C C . ARG A 1 104 ? 4.5 -11.383 -19.594 1 98.5 104 ARG A C 1
ATOM 817 O O . ARG A 1 104 ? 3.797 -11.727 -20.547 1 98.5 104 ARG A O 1
ATOM 824 N N . PHE A 1 105 ? 3.986 -10.734 -18.516 1 97.88 105 PHE A N 1
ATOM 825 C CA . PHE A 1 105 ? 2.688 -10.086 -18.391 1 97.88 105 PHE A CA 1
ATOM 826 C C . PHE A 1 105 ? 1.58 -11.117 -18.219 1 97.88 105 PHE A C 1
ATOM 828 O O . PHE A 1 105 ? 0.399 -10.797 -18.375 1 97.88 105 PHE A O 1
ATOM 835 N N . HIS A 1 106 ? 2.004 -12.352 -17.859 1 98.25 106 HIS A N 1
ATOM 836 C CA . HIS A 1 106 ? 1 -13.258 -17.312 1 98.25 106 HIS A CA 1
ATOM 837 C C . HIS A 1 106 ? 0.604 -12.859 -15.898 1 98.25 106 HIS A C 1
ATOM 839 O O . HIS A 1 106 ? 1.456 -12.469 -15.102 1 98.25 106 HIS A O 1
ATOM 845 N N . SER A 1 107 ? -0.646 -12.906 -15.641 1 97.62 107 SER A N 1
ATOM 846 C CA . SER A 1 107 ? -1.187 -12.836 -14.281 1 97.62 107 SER A CA 1
ATOM 847 C C . SER A 1 107 ? -1.958 -14.102 -13.93 1 97.62 107 SER A C 1
ATOM 849 O O . SER A 1 107 ? -2.781 -14.578 -14.719 1 97.62 107 SER A O 1
ATOM 851 N N . PHE A 1 108 ? -1.639 -14.68 -12.805 1 97.75 108 PHE A N 1
ATOM 852 C CA . PHE A 1 108 ? -2.34 -15.844 -12.273 1 97.75 108 PHE A CA 1
ATOM 853 C C . PHE A 1 108 ? -3.225 -15.453 -11.094 1 97.75 108 PHE A C 1
ATOM 855 O O . PHE A 1 108 ? -2.727 -15.008 -10.062 1 97.75 108 PHE A O 1
ATOM 862 N N . LYS A 1 109 ? -4.469 -15.602 -11.242 1 94.5 109 LYS A N 1
ATOM 863 C CA . LYS A 1 109 ? -5.43 -15.32 -10.18 1 94.5 109 LYS A CA 1
ATOM 864 C C . LYS A 1 109 ? -5.867 -16.609 -9.492 1 94.5 109 LYS A C 1
ATOM 866 O O . LYS A 1 109 ? -6.254 -17.578 -10.156 1 94.5 109 LYS A O 1
ATOM 871 N N . LEU A 1 110 ? -5.785 -16.562 -8.188 1 92 110 LEU A N 1
ATOM 872 C CA . LEU A 1 110 ? -6.242 -17.656 -7.324 1 92 110 LEU A CA 1
ATOM 873 C C . LEU A 1 110 ? -7.172 -17.125 -6.238 1 92 110 LEU A C 1
ATOM 875 O O . LEU A 1 110 ? -6.867 -16.125 -5.582 1 92 110 LEU A O 1
ATOM 879 N N . SER A 1 111 ? -8.312 -17.688 -6.105 1 88.19 111 SER A N 1
ATOM 880 C CA . SER A 1 111 ? -9.234 -17.281 -5.055 1 88.19 111 SER A CA 1
ATOM 881 C C . SER A 1 111 ? -9.82 -18.484 -4.336 1 88.19 111 SER A C 1
ATOM 883 O O . SER A 1 111 ? -9.859 -19.594 -4.891 1 88.19 111 SER A O 1
ATOM 885 N N . HIS A 1 112 ? -10.18 -18.25 -3.133 1 86.12 112 HIS A N 1
ATOM 886 C CA . HIS A 1 112 ? -10.789 -19.281 -2.314 1 86.12 112 HIS A CA 1
ATOM 887 C C . HIS A 1 112 ? -11.648 -18.672 -1.209 1 86.12 112 HIS A C 1
ATOM 889 O O . HIS A 1 112 ? -11.375 -17.562 -0.743 1 86.12 112 HIS A O 1
ATOM 895 N N . SER A 1 113 ? -12.633 -19.406 -0.776 1 81.69 113 SER A N 1
ATOM 896 C CA . SER A 1 113 ? -13.539 -18.922 0.256 1 81.69 113 SER A CA 1
ATOM 897 C C . SER A 1 113 ? -12.883 -18.938 1.631 1 81.69 113 SER A C 1
ATOM 899 O O . SER A 1 113 ? -13.367 -18.297 2.568 1 81.69 113 SER A O 1
ATOM 901 N N . SER A 1 114 ? -11.805 -19.656 1.711 1 80.44 114 SER A N 1
ATOM 902 C CA . SER A 1 114 ? -11.086 -19.719 2.979 1 80.44 114 SER A CA 1
ATOM 903 C C . SER A 1 114 ? -9.914 -18.734 2.988 1 80.44 114 SER A C 1
ATOM 905 O O . SER A 1 114 ? -9.445 -18.312 1.931 1 80.44 114 SER A O 1
ATOM 907 N N . ASP A 1 115 ? -9.453 -18.438 4.191 1 82.25 115 ASP A N 1
ATOM 908 C CA . ASP A 1 115 ? -8.242 -17.656 4.414 1 82.25 115 ASP A CA 1
ATOM 909 C C . ASP A 1 115 ? -7.023 -18.359 3.807 1 82.25 115 ASP A C 1
ATOM 911 O O . ASP A 1 115 ? -6.867 -19.562 3.938 1 82.25 115 ASP A O 1
ATOM 915 N N . LEU A 1 116 ? -6.219 -17.594 3.088 1 88.06 116 LEU A N 1
ATOM 916 C CA . LEU A 1 116 ? -5.012 -18.141 2.475 1 88.06 116 LEU A CA 1
ATOM 917 C C . LEU A 1 116 ? -3.764 -17.609 3.174 1 88.06 116 LEU A C 1
ATOM 919 O O . LEU A 1 116 ? -2.654 -17.734 2.652 1 88.06 116 LEU A O 1
ATOM 923 N N . SER A 1 117 ? -3.971 -17 4.352 1 86.38 117 SER A N 1
ATOM 924 C CA . SER A 1 117 ? -2.818 -16.469 5.082 1 86.38 117 SER A CA 1
ATOM 925 C C . SER A 1 117 ? -1.802 -17.578 5.363 1 86.38 117 SER A C 1
ATOM 927 O O . SER A 1 117 ? -2.174 -18.688 5.73 1 86.38 117 SER A O 1
ATOM 929 N N . GLY A 1 118 ? -0.539 -17.25 5.16 1 91 118 GLY A N 1
ATOM 930 C CA . GLY A 1 118 ? 0.521 -18.234 5.375 1 91 118 GLY A CA 1
ATOM 931 C C . GLY A 1 118 ? 0.958 -18.922 4.102 1 91 118 GLY A C 1
ATOM 932 O O . GLY A 1 118 ? 2.004 -19.578 4.07 1 91 118 GLY A O 1
ATOM 933 N N . THR A 1 119 ? 0.118 -18.797 3.102 1 94.62 119 THR A N 1
ATOM 934 C CA . THR A 1 119 ? 0.536 -19.266 1.786 1 94.62 119 THR A CA 1
ATOM 935 C C . THR A 1 119 ? 1.808 -18.562 1.333 1 94.62 119 THR A C 1
ATOM 937 O O . THR A 1 119 ? 1.941 -17.344 1.507 1 94.62 119 THR A O 1
ATOM 940 N N . THR A 1 120 ? 2.75 -19.344 0.766 1 97.5 120 THR A N 1
ATOM 941 C CA . THR A 1 120 ? 3.965 -18.734 0.229 1 97.5 120 THR A CA 1
ATOM 942 C C . THR A 1 120 ? 3.98 -18.828 -1.295 1 97.5 120 THR A C 1
ATOM 944 O O . THR A 1 120 ? 3.49 -19.797 -1.875 1 97.5 120 THR A O 1
ATOM 947 N N . ILE A 1 121 ? 4.477 -17.828 -1.92 1 98.5 121 ILE A N 1
ATOM 948 C CA . ILE A 1 121 ? 4.699 -17.766 -3.359 1 98.5 121 ILE A CA 1
ATOM 949 C C . ILE A 1 121 ? 6.184 -17.531 -3.643 1 98.5 121 ILE A C 1
ATOM 951 O O . ILE A 1 121 ? 6.762 -16.547 -3.197 1 98.5 121 ILE A O 1
ATOM 955 N N . GLN A 1 122 ? 6.805 -18.438 -4.359 1 98.88 122 GLN A N 1
ATOM 956 C CA . GLN A 1 122 ? 8.211 -18.375 -4.738 1 98.88 122 GLN A CA 1
ATOM 957 C C . GLN A 1 122 ? 8.367 -18.375 -6.258 1 98.88 122 GLN A C 1
ATOM 959 O O . GLN A 1 122 ? 7.723 -19.156 -6.953 1 98.88 122 GLN A O 1
ATOM 964 N N . ALA A 1 123 ? 9.195 -17.516 -6.762 1 98.94 123 ALA A N 1
ATOM 965 C CA . ALA A 1 123 ? 9.438 -17.438 -8.203 1 98.94 123 ALA A CA 1
ATOM 966 C C . ALA A 1 123 ? 10.93 -17.422 -8.508 1 98.94 123 ALA A C 1
ATOM 968 O O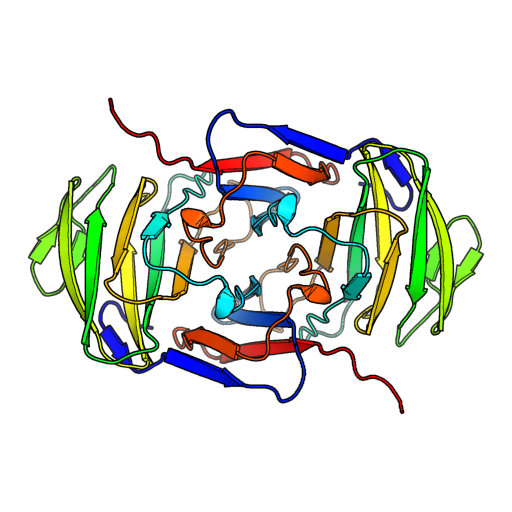 . ALA A 1 123 ? 11.742 -17.094 -7.641 1 98.94 123 ALA A O 1
ATOM 969 N N . THR A 1 124 ? 11.305 -17.766 -9.711 1 98.94 124 THR A N 1
ATOM 970 C CA . THR A 1 124 ? 12.711 -17.766 -10.117 1 98.94 124 THR A CA 1
ATOM 971 C C . THR A 1 124 ? 13.164 -16.375 -10.516 1 98.94 124 THR A C 1
ATOM 973 O O . THR A 1 124 ? 14.367 -16.109 -10.625 1 98.94 124 THR A O 1
ATOM 976 N N . LYS A 1 125 ? 12.242 -15.477 -10.812 1 98.88 125 LYS A N 1
ATOM 977 C CA . LYS A 1 125 ? 12.484 -14.078 -11.148 1 98.88 125 LYS A CA 1
ATOM 978 C C . LYS A 1 125 ? 11.547 -13.156 -10.375 1 98.88 125 LYS A C 1
ATOM 980 O O . LYS A 1 125 ? 10.508 -13.594 -9.867 1 98.88 125 LYS A O 1
ATOM 985 N N . PRO A 1 126 ? 11.898 -11.844 -10.219 1 98.88 126 PRO A N 1
ATOM 986 C CA . PRO A 1 126 ? 11.008 -10.945 -9.484 1 98.88 126 PRO A CA 1
ATOM 987 C C . PRO A 1 126 ? 9.594 -10.914 -10.062 1 98.88 126 PRO A C 1
ATOM 989 O O . PRO A 1 126 ? 9.422 -10.945 -11.281 1 98.88 126 PRO A O 1
ATOM 992 N N . ILE A 1 127 ? 8.602 -10.914 -9.164 1 98.94 127 ILE A N 1
ATOM 993 C CA . ILE A 1 127 ? 7.188 -10.891 -9.523 1 98.94 127 ILE A CA 1
ATOM 994 C C . ILE A 1 127 ? 6.457 -9.867 -8.656 1 98.94 127 ILE A C 1
ATOM 996 O O . ILE A 1 127 ? 6.977 -9.445 -7.617 1 98.94 127 ILE A O 1
ATOM 1000 N N . SER A 1 128 ? 5.324 -9.438 -9.117 1 98.69 128 SER A N 1
ATOM 1001 C CA . SER A 1 128 ? 4.398 -8.672 -8.289 1 98.69 128 SER A CA 1
ATOM 1002 C C . SER A 1 128 ? 3.262 -9.547 -7.773 1 98.69 128 SER A C 1
ATOM 1004 O O . SER A 1 128 ? 2.758 -10.406 -8.5 1 98.69 128 SER A O 1
ATOM 1006 N N . VAL A 1 129 ? 2.836 -9.367 -6.531 1 98.25 129 VAL A N 1
ATOM 1007 C CA . VAL A 1 129 ? 1.783 -10.156 -5.906 1 98.25 129 VAL A CA 1
ATOM 1008 C C . VAL A 1 129 ? 0.759 -9.227 -5.25 1 98.25 129 VAL A C 1
ATOM 1010 O O . VAL A 1 129 ? 1.113 -8.391 -4.418 1 98.25 129 VAL A O 1
ATOM 1013 N N . LEU A 1 130 ? -0.467 -9.32 -5.637 1 95.69 130 LEU A N 1
ATOM 1014 C CA . LEU A 1 130 ? -1.59 -8.672 -4.969 1 95.69 130 LEU A CA 1
ATOM 1015 C C . LEU A 1 130 ? -2.359 -9.672 -4.105 1 95.69 130 LEU A C 1
ATOM 1017 O O . LEU A 1 130 ? -2.385 -10.867 -4.406 1 95.69 130 LEU A O 1
ATOM 1021 N N . THR A 1 131 ? -2.93 -9.148 -3.088 1 92.19 131 THR A N 1
ATOM 1022 C CA . THR A 1 131 ? -3.818 -9.945 -2.25 1 92.19 131 THR A CA 1
ATOM 1023 C C . THR A 1 131 ? -5.07 -9.148 -1.886 1 92.19 131 THR A C 1
ATOM 1025 O O . THR A 1 131 ? -5.059 -7.918 -1.905 1 92.19 131 THR A O 1
ATOM 1028 N N . SER A 1 132 ? -6.109 -9.812 -1.658 1 87.06 132 SER A N 1
ATOM 1029 C CA . SER A 1 132 ? -7.379 -9.219 -1.248 1 87.06 132 SER A CA 1
ATOM 1030 C C . SER A 1 132 ? -8.195 -10.188 -0.396 1 87.06 132 SER A C 1
ATOM 1032 O O . SER A 1 132 ? -8.047 -11.406 -0.517 1 87.06 132 SER A O 1
ATOM 1034 N N . SER A 1 133 ? -8.93 -9.664 0.503 1 77.81 133 SER A N 1
ATOM 1035 C CA . SER A 1 133 ? -9.922 -10.438 1.242 1 77.81 133 SER A CA 1
ATOM 1036 C C . SER A 1 133 ? -11.344 -10.016 0.875 1 77.81 133 SER A C 1
ATOM 1038 O O . SER A 1 133 ? -11.805 -8.961 1.301 1 77.81 133 SER A O 1
ATOM 1040 N N . MET A 1 134 ? -11.82 -10.508 -0.191 1 61.94 134 MET A N 1
ATOM 1041 C CA . MET A 1 134 ? -13.117 -10.117 -0.737 1 61.94 134 MET A CA 1
ATOM 1042 C C . MET A 1 134 ? -14.227 -10.312 0.292 1 61.94 134 MET A C 1
ATOM 1044 O O . MET A 1 134 ? -14.234 -11.312 1.016 1 61.94 134 MET A O 1
ATOM 1048 N N . HIS A 1 135 ? -15.242 -9.328 0.229 1 57.06 135 HIS A N 1
ATOM 1049 C CA . HIS A 1 135 ? -16.484 -9.328 0.981 1 57.06 135 HIS A CA 1
ATOM 1050 C C . HIS A 1 135 ? -16.234 -9.406 2.482 1 57.06 135 HIS A C 1
ATOM 1052 O O . HIS A 1 135 ? -16.938 -10.109 3.205 1 57.06 135 HIS A O 1
ATOM 1058 N N . ASN A 1 136 ? -15.125 -8.93 2.783 1 50.41 136 ASN A N 1
ATOM 1059 C CA . ASN A 1 136 ? -14.93 -8.898 4.23 1 50.41 136 ASN A CA 1
ATOM 1060 C C . ASN A 1 136 ? -15.82 -7.844 4.891 1 50.41 136 ASN A C 1
ATOM 1062 O O . ASN A 1 136 ? -15.727 -6.66 4.566 1 50.41 136 ASN A O 1
ATOM 1066 N N . ARG A 1 137 ? -17.094 -8.383 5.121 1 46.88 137 ARG A N 1
ATOM 1067 C CA . ARG A 1 137 ? -17.812 -7.57 6.094 1 46.88 137 ARG A CA 1
ATOM 1068 C C . ARG A 1 137 ? -17.094 -7.547 7.438 1 46.88 137 ARG A C 1
ATOM 1070 O O . ARG A 1 137 ? -16.859 -8.594 8.039 1 46.88 137 ARG A O 1
ATOM 1077 N N . VAL A 1 138 ? -16.125 -6.723 7.523 1 43.5 138 VAL A N 1
ATOM 1078 C CA . VAL A 1 138 ? -15.562 -6.723 8.867 1 43.5 138 VAL A CA 1
ATOM 1079 C C . VAL A 1 138 ? -16.688 -6.602 9.898 1 43.5 138 VAL A C 1
ATOM 1081 O O . VAL A 1 138 ? -16.578 -7.117 11.008 1 43.5 138 VAL A O 1
ATOM 1084 N N . THR A 1 139 ? -17.641 -5.598 9.625 1 43.25 139 THR A N 1
ATOM 1085 C CA . THR A 1 139 ? -18.656 -5.512 10.664 1 43.25 139 THR A CA 1
ATOM 1086 C C . THR A 1 139 ? -20.016 -6.016 10.148 1 43.25 139 THR A C 1
ATOM 1088 O O . THR A 1 139 ? -20.219 -6.102 8.938 1 43.25 139 THR A O 1
ATOM 1091 N N . MET A 1 140 ? -20.766 -6.652 11.031 1 41.44 140 MET A N 1
ATOM 1092 C CA . MET A 1 140 ? -22.125 -7.172 10.883 1 41.44 140 MET A CA 1
ATOM 1093 C C . MET A 1 140 ? -22.969 -6.266 9.984 1 41.44 140 MET A C 1
ATOM 1095 O O . MET A 1 140 ? -23.844 -6.738 9.266 1 41.44 140 MET A O 1
ATOM 1099 N N . VAL A 1 141 ? -22.938 -5.066 10.172 1 42.88 141 VAL A N 1
ATOM 1100 C CA . VAL A 1 141 ? -23.969 -4.203 9.602 1 42.88 141 VAL A CA 1
ATOM 1101 C C . VAL A 1 141 ? -23.453 -3.549 8.32 1 42.88 141 VAL A C 1
ATOM 1103 O O . VAL A 1 141 ? -24.234 -3.066 7.504 1 42.88 141 VAL A O 1
ATOM 1106 N N . GLY A 1 142 ? -22.094 -3.459 8.023 1 46.84 142 GLY A N 1
ATOM 1107 C CA . GLY A 1 142 ? -21.844 -2.416 7.043 1 46.84 142 GLY A CA 1
ATOM 1108 C C . GLY A 1 142 ? -21.094 -2.916 5.82 1 46.84 142 GLY A C 1
ATOM 1109 O O . GLY A 1 142 ? -20.984 -4.125 5.613 1 46.84 142 GLY A O 1
ATOM 1110 N N . GLY A 1 143 ? -20.594 -1.937 4.879 1 53.59 143 GLY A N 1
ATOM 1111 C CA . GLY A 1 143 ? -20.109 -1.941 3.508 1 53.59 143 GLY A CA 1
ATOM 1112 C C . GLY A 1 143 ? -18.938 -2.875 3.299 1 53.59 143 GLY A C 1
ATOM 1113 O O . GLY A 1 143 ? -18.281 -3.281 4.262 1 53.59 143 GLY A O 1
ATOM 1114 N N . VAL A 1 144 ? -18.891 -3.648 2.258 1 59.69 144 VAL A N 1
ATOM 1115 C CA . VAL A 1 144 ? -17.891 -4.609 1.806 1 59.69 144 VAL A CA 1
ATOM 1116 C C . VAL A 1 144 ? -16.656 -3.873 1.306 1 59.69 144 VAL A C 1
ATOM 1118 O O . VAL A 1 144 ? -16.766 -2.82 0.671 1 59.69 144 VAL A O 1
ATOM 1121 N N . ASN A 1 145 ? -15.547 -4.188 1.942 1 69 145 ASN A N 1
ATOM 1122 C CA . ASN A 1 145 ? -14.266 -3.746 1.408 1 69 145 ASN A CA 1
ATOM 1123 C C . ASN A 1 145 ? -13.359 -4.93 1.084 1 69 145 ASN A C 1
ATOM 1125 O O . ASN A 1 145 ? -13.375 -5.941 1.785 1 69 145 ASN A O 1
ATOM 1129 N N . GLU A 1 146 ? -12.648 -4.805 0.01 1 77.12 146 GLU A N 1
ATOM 1130 C CA . GLU A 1 146 ? -11.859 -5.941 -0.467 1 77.12 146 GLU A CA 1
ATOM 1131 C C . GLU A 1 146 ? -10.461 -5.934 0.131 1 77.12 146 GLU A C 1
ATOM 1133 O O . GLU A 1 146 ? -9.734 -6.922 0.034 1 77.12 146 GLU A O 1
ATOM 1138 N N . LEU A 1 147 ? -9.992 -4.848 0.754 1 82.75 147 LEU A N 1
ATOM 1139 C CA . LEU A 1 147 ? -8.664 -4.723 1.342 1 82.75 147 LEU A CA 1
ATOM 1140 C C . LEU A 1 147 ? -7.59 -5.133 0.342 1 82.75 147 LEU A C 1
ATOM 1142 O O . LEU A 1 147 ? -6.703 -5.93 0.665 1 82.75 147 LEU A O 1
ATOM 1146 N N . LEU A 1 148 ? -7.652 -4.645 -0.875 1 88.25 148 LEU A N 1
ATOM 1147 C CA . LEU A 1 148 ? -6.707 -4.922 -1.95 1 88.25 148 LEU A CA 1
ATOM 1148 C C . LEU A 1 148 ? -5.363 -4.25 -1.68 1 88.25 148 LEU A C 1
ATOM 1150 O O . LEU A 1 148 ? -5.297 -3.031 -1.516 1 88.25 148 LEU A O 1
ATOM 1154 N N . GLU A 1 149 ? -4.297 -5.055 -1.546 1 93.12 149 GLU A N 1
ATOM 1155 C CA . GLU A 1 149 ? -2.951 -4.547 -1.3 1 93.12 149 GLU A CA 1
ATOM 1156 C C . GLU A 1 149 ? -1.915 -5.316 -2.113 1 93.12 149 GLU A C 1
ATOM 1158 O O . GLU A 1 149 ? -2.088 -6.508 -2.383 1 93.12 149 GLU A O 1
ATOM 1163 N N . MET A 1 150 ? -0.884 -4.602 -2.525 1 96.56 150 MET A N 1
ATOM 1164 C CA . MET A 1 150 ? 0.273 -5.332 -3.031 1 96.56 150 MET A CA 1
ATOM 1165 C C . MET A 1 150 ? 1.137 -5.848 -1.886 1 96.56 150 MET A C 1
ATOM 1167 O O . MET A 1 150 ? 1.36 -5.137 -0.904 1 96.56 150 MET A O 1
ATOM 1171 N N . VAL A 1 151 ? 1.604 -7.047 -2.045 1 97.12 151 VAL A N 1
ATOM 1172 C CA . VAL A 1 151 ? 2.295 -7.738 -0.961 1 97.12 151 VAL A CA 1
ATOM 1173 C C . VAL A 1 151 ? 3.783 -7.402 -0.997 1 97.12 151 VAL A C 1
ATOM 1175 O O . VAL A 1 151 ? 4.418 -7.48 -2.051 1 97.12 151 VAL A O 1
ATOM 1178 N N . LEU A 1 152 ? 4.281 -6.996 0.132 1 97.69 152 LEU A N 1
ATOM 1179 C CA . LEU A 1 152 ? 5.715 -6.766 0.261 1 97.69 152 LEU A CA 1
ATOM 1180 C C . LEU A 1 152 ? 6.488 -8.078 0.177 1 97.69 152 LEU A C 1
ATOM 1182 O O . LEU A 1 152 ? 6.148 -9.047 0.855 1 97.69 152 LEU A O 1
ATOM 1186 N N . PRO A 1 153 ? 7.566 -8.125 -0.679 1 98.25 153 PRO A N 1
ATOM 1187 C CA . PRO A 1 153 ? 8.406 -9.328 -0.652 1 98.25 153 PRO A CA 1
ATOM 1188 C C . PRO A 1 153 ? 9.07 -9.555 0.703 1 98.25 153 PRO A C 1
ATOM 1190 O O . PRO A 1 153 ? 9.336 -8.594 1.432 1 98.25 153 PRO A O 1
ATOM 1193 N N . LEU A 1 154 ? 9.43 -10.773 0.947 1 97.75 154 LEU A N 1
ATOM 1194 C CA . LEU A 1 154 ? 10 -11.148 2.238 1 97.75 154 LEU A CA 1
ATOM 1195 C C . LEU A 1 154 ? 11.25 -10.328 2.543 1 97.75 154 LEU A C 1
ATOM 1197 O O . LEU A 1 154 ? 11.43 -9.875 3.674 1 97.75 154 LEU A O 1
ATOM 1201 N N . ASN A 1 155 ? 12.062 -10.109 1.562 1 98.25 155 ASN A N 1
ATOM 1202 C CA . ASN A 1 155 ? 13.344 -9.461 1.795 1 98.25 155 ASN A CA 1
ATOM 1203 C C . ASN A 1 155 ? 13.188 -7.949 1.939 1 98.25 155 ASN A C 1
ATOM 1205 O O . ASN A 1 155 ? 14.172 -7.234 2.152 1 98.25 155 ASN A O 1
ATOM 1209 N N . GLN A 1 156 ? 11.992 -7.418 1.77 1 98.19 156 GLN A N 1
ATOM 1210 C CA . GLN A 1 156 ? 11.75 -5.996 1.978 1 98.19 156 GLN A CA 1
ATOM 1211 C C . GLN A 1 156 ? 11.094 -5.742 3.332 1 98.19 156 GLN A C 1
ATOM 1213 O O . GLN A 1 156 ? 10.93 -4.59 3.742 1 98.19 156 GLN A O 1
ATOM 1218 N N . MET A 1 157 ? 10.688 -6.77 4.023 1 97.75 157 MET A N 1
ATOM 1219 C CA . MET A 1 157 ? 10.109 -6.645 5.359 1 97.75 157 MET A CA 1
ATOM 1220 C C . MET A 1 157 ? 11.109 -6.027 6.328 1 97.75 157 MET A C 1
ATOM 1222 O O . MET A 1 157 ? 12.312 -5.973 6.043 1 97.75 157 MET A O 1
ATOM 1226 N N . ASP A 1 158 ? 10.633 -5.547 7.414 1 98.06 158 ASP A N 1
ATOM 1227 C CA . ASP A 1 158 ? 11.469 -4.863 8.398 1 98.06 158 ASP A CA 1
ATOM 1228 C C . ASP A 1 158 ? 11.07 -5.246 9.82 1 98.06 158 ASP A C 1
ATOM 1230 O O . ASP A 1 158 ? 10.031 -5.875 10.031 1 98.06 158 ASP A O 1
ATOM 1234 N N . ASN A 1 159 ? 11.898 -4.941 10.758 1 98.06 159 ASN A N 1
ATOM 1235 C CA . ASN A 1 159 ? 11.617 -5.172 12.172 1 98.06 159 ASN A CA 1
ATOM 1236 C C . ASN A 1 159 ? 10.906 -3.984 12.805 1 98.06 159 ASN A C 1
ATOM 1238 O O . ASN A 1 159 ? 10.359 -4.094 13.906 1 98.06 159 ASN A O 1
ATOM 1242 N N . PHE A 1 160 ? 10.93 -2.854 12.078 1 98.12 160 PHE A N 1
ATOM 1243 C CA . PHE A 1 160 ? 10.406 -1.628 12.672 1 98.12 160 PHE A CA 1
ATOM 1244 C C . PHE A 1 160 ? 9.445 -0.931 11.719 1 98.12 160 PHE A C 1
ATOM 1246 O O . PHE A 1 160 ? 9.695 -0.86 10.516 1 98.12 160 PHE A O 1
ATOM 1253 N N . TYR A 1 161 ? 8.391 -0.445 12.25 1 98.25 161 TYR A N 1
ATOM 1254 C CA . TYR A 1 161 ? 7.398 0.376 11.555 1 98.25 161 TYR A CA 1
ATOM 1255 C C . TYR A 1 161 ? 6.906 1.507 12.453 1 98.25 161 TYR A C 1
ATOM 1257 O O . TYR A 1 161 ? 6.883 1.369 13.68 1 98.25 161 TYR A O 1
ATOM 1265 N N . VAL A 1 162 ? 6.543 2.598 11.828 1 97.88 162 VAL A N 1
ATOM 1266 C CA . VAL A 1 162 ? 5.965 3.744 12.516 1 97.88 162 VAL A CA 1
ATOM 1267 C C . VAL A 1 162 ? 4.613 4.09 11.898 1 97.88 162 VAL A C 1
ATOM 1269 O O . VAL A 1 162 ? 4.531 4.41 10.711 1 97.88 162 VAL A O 1
ATOM 1272 N N . ILE A 1 163 ? 3.508 3.959 12.633 1 96.31 163 ILE A N 1
ATOM 1273 C CA . ILE A 1 163 ? 2.16 4.23 12.148 1 96.31 163 ILE A CA 1
ATOM 1274 C C . ILE A 1 163 ? 1.376 5.004 13.203 1 96.31 163 ILE A C 1
ATOM 1276 O O . ILE A 1 163 ? 1.705 4.957 14.391 1 96.31 163 ILE A O 1
ATOM 1280 N N . PRO A 1 164 ? 0.366 5.773 12.734 1 94.38 164 PRO A N 1
ATOM 1281 C CA . PRO A 1 164 ? -0.542 6.359 13.727 1 94.38 164 PRO A CA 1
ATOM 1282 C C . PRO A 1 164 ? -1.619 5.379 14.188 1 94.38 164 PRO A C 1
ATOM 1284 O O . PRO A 1 164 ? -2.004 4.48 13.438 1 94.38 164 PRO A O 1
ATOM 1287 N N . GLU A 1 165 ? -1.993 5.508 15.422 1 87 165 GLU A N 1
ATOM 1288 C CA . GLU A 1 165 ? -3.287 4.957 15.812 1 87 165 GLU A CA 1
ATOM 1289 C C . GLU A 1 165 ? -4.434 5.84 15.328 1 87 165 GLU A C 1
ATOM 1291 O O . GLU A 1 165 ? -4.609 6.957 15.82 1 87 165 GLU A O 1
ATOM 1296 N N . ILE A 1 166 ? -5.07 5.41 14.211 1 76.06 166 ILE A N 1
ATOM 1297 C CA . ILE A 1 166 ? -6.16 6.227 13.688 1 76.06 166 ILE A CA 1
ATOM 1298 C C . ILE A 1 166 ? -7.414 6.012 14.531 1 76.06 166 ILE A C 1
ATOM 1300 O O . ILE A 1 166 ? -7.969 4.914 14.562 1 76.06 166 ILE A O 1
ATOM 1304 N N . VAL A 1 167 ? -7.59 6.648 15.703 1 58.03 167 VAL A N 1
ATOM 1305 C CA . VAL A 1 167 ? -8.648 6.469 16.688 1 58.03 167 VAL A CA 1
ATOM 1306 C C . VAL A 1 167 ? -9.953 7.043 16.156 1 58.03 167 VAL A C 1
ATOM 1308 O O . VAL A 1 167 ? -10.289 8.195 16.438 1 58.03 167 VAL A O 1
ATOM 1311 N N . THR A 1 168 ? -10.078 7.547 14.969 1 53.03 168 THR A N 1
ATOM 1312 C CA . THR A 1 168 ? -11.336 8.281 14.844 1 53.03 168 THR A CA 1
ATOM 1313 C C . THR A 1 168 ? -12.516 7.398 15.242 1 53.03 168 THR A C 1
ATOM 1315 O O . THR A 1 168 ? -13.57 7.902 15.625 1 53.03 168 THR A O 1
ATOM 1318 N N . ARG A 1 169 ? -12.516 6.113 14.742 1 54.12 169 ARG A N 1
ATOM 1319 C CA . ARG A 1 169 ? -13.742 5.344 14.945 1 54.12 169 ARG A CA 1
ATOM 1320 C C . ARG A 1 169 ? -13.469 4.098 15.781 1 54.12 169 ARG A C 1
ATOM 1322 O O . ARG A 1 169 ? -12.312 3.76 16.047 1 54.12 169 ARG A O 1
ATOM 1329 N N . PRO A 1 170 ? -14.367 3.305 16.297 1 55.19 170 PRO A N 1
ATOM 1330 C CA . PRO A 1 170 ? -14.414 2.393 17.453 1 55.19 170 PRO A CA 1
ATOM 1331 C C . PRO A 1 170 ? -13.156 1.526 17.562 1 55.19 170 PRO A C 1
ATOM 1333 O O . PRO A 1 170 ? -12.711 1.215 18.672 1 55.19 170 PRO A O 1
ATOM 1336 N N . SER A 1 171 ? -12.492 1.201 16.234 1 64.69 171 SER A N 1
ATOM 1337 C CA . SER A 1 171 ? -11.359 0.326 16.516 1 64.69 171 SER A CA 1
ATOM 1338 C C . SER A 1 171 ? -10.352 0.332 15.367 1 64.69 171 SER A C 1
ATOM 1340 O O . SER A 1 171 ? -10.734 0.441 14.195 1 64.69 171 SER A O 1
ATOM 1342 N N . SER A 1 172 ? -9.062 0.703 15.594 1 73.12 172 SER A N 1
ATOM 1343 C CA . SER A 1 172 ? -7.938 0.46 14.695 1 73.12 172 SER A CA 1
ATOM 1344 C C . SER A 1 172 ? -7.125 -0.751 15.148 1 73.12 172 SER A C 1
ATOM 1346 O O . SER A 1 172 ? -6.891 -0.938 16.344 1 73.12 172 SER A O 1
ATOM 1348 N N . THR A 1 173 ? -6.949 -1.649 14.203 1 78.25 173 THR A N 1
ATOM 1349 C CA . THR A 1 173 ? -6.109 -2.811 14.484 1 78.25 173 THR A CA 1
ATOM 1350 C C . THR A 1 173 ? -4.957 -2.898 13.484 1 78.25 173 THR A C 1
ATOM 1352 O O . THR A 1 173 ? -4.98 -2.244 12.445 1 78.25 173 THR A O 1
ATOM 1355 N N . VAL A 1 174 ? -3.926 -3.551 13.953 1 81.31 174 VAL A N 1
ATOM 1356 C CA . VAL A 1 174 ? -2.809 -3.852 13.062 1 81.31 174 VAL A CA 1
ATOM 1357 C C . VAL A 1 174 ? -2.697 -5.359 12.867 1 81.31 174 VAL A C 1
ATOM 1359 O O . VAL A 1 174 ? -2.955 -6.137 13.789 1 81.31 174 VAL A O 1
ATOM 1362 N N . GLN A 1 175 ? -2.426 -5.672 11.648 1 80.81 175 GLN A N 1
ATOM 1363 C CA . GLN A 1 175 ? -2.129 -7.062 11.312 1 80.81 175 GLN A CA 1
ATOM 1364 C C . GLN A 1 175 ? -0.706 -7.207 10.781 1 80.81 175 GLN A C 1
ATOM 1366 O O . GLN A 1 175 ? -0.225 -6.348 10.039 1 80.81 175 GLN A O 1
ATOM 1371 N N . CYS A 1 176 ? -0.034 -8.203 11.258 1 84.25 176 CYS A N 1
ATOM 1372 C CA . CYS A 1 176 ? 1.317 -8.469 10.781 1 84.25 176 CYS A CA 1
ATOM 1373 C C . CYS A 1 176 ? 1.477 -9.938 10.391 1 84.25 176 CYS A C 1
ATOM 1375 O O . CYS A 1 176 ? 0.727 -10.797 10.859 1 84.25 176 CYS A O 1
ATOM 1377 N N . ILE A 1 177 ? 2.32 -10.148 9.547 1 82.69 177 ILE A N 1
ATOM 1378 C CA . ILE A 1 177 ? 2.67 -11.516 9.188 1 82.69 177 ILE A CA 1
ATOM 1379 C C . ILE A 1 177 ? 4.188 -11.68 9.164 1 82.69 177 ILE A C 1
ATOM 1381 O O . ILE A 1 177 ? 4.91 -10.758 8.773 1 82.69 177 ILE A O 1
ATOM 1385 N N . ALA A 1 178 ? 4.594 -12.75 9.68 1 84.44 178 ALA A N 1
ATOM 1386 C CA . ALA A 1 178 ? 6.016 -13.094 9.719 1 84.44 178 ALA A CA 1
ATOM 1387 C C . ALA A 1 178 ? 6.242 -14.516 9.211 1 84.44 178 ALA A C 1
ATOM 1389 O O . ALA A 1 178 ? 5.336 -15.352 9.25 1 84.44 178 ALA A O 1
ATOM 1390 N N . GLN A 1 179 ? 7.414 -14.539 8.555 1 79.25 179 GLN A N 1
ATOM 1391 C CA . GLN A 1 179 ? 7.836 -15.898 8.234 1 79.25 179 GLN A CA 1
ATOM 1392 C C . GLN A 1 179 ? 8.672 -1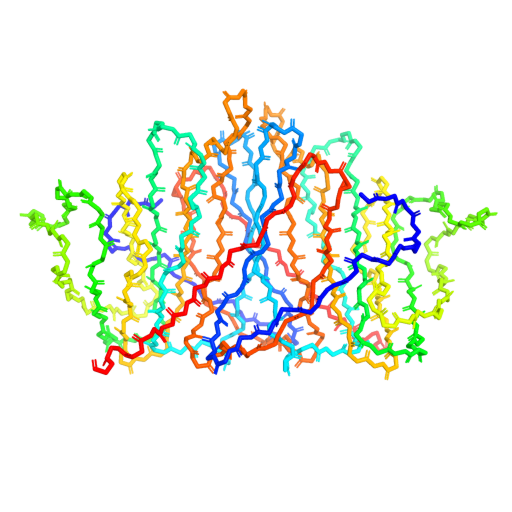6.484 9.367 1 79.25 179 GLN A C 1
ATOM 1394 O O . GLN A 1 179 ? 9.68 -15.906 9.766 1 79.25 179 GLN A O 1
ATOM 1399 N N . ARG A 1 180 ? 7.992 -17.422 10.094 1 65.44 180 ARG A N 1
ATOM 1400 C CA . ARG A 1 180 ? 8.812 -18.109 11.086 1 65.44 180 ARG A CA 1
ATOM 1401 C C . ARG A 1 180 ? 9.469 -19.359 10.477 1 65.44 180 ARG A C 1
ATOM 1403 O O . ARG A 1 180 ? 8.805 -20.172 9.836 1 65.44 180 ARG A O 1
ATOM 1410 N N . LYS A 1 181 ? 10.875 -19.203 10.477 1 55.06 181 LYS A N 1
ATOM 1411 C CA . LYS A 1 181 ? 11.547 -20.469 10.172 1 55.06 181 LYS A CA 1
ATOM 1412 C C . LYS A 1 181 ? 11.227 -21.531 11.219 1 55.06 181 LYS A C 1
ATOM 1414 O O . LYS A 1 181 ? 11.211 -21.25 12.422 1 55.06 181 LYS A O 1
ATOM 1419 N N . ARG A 1 182 ? 10.359 -22.422 10.836 1 41.53 182 ARG A N 1
ATOM 1420 C CA . ARG A 1 182 ? 10.242 -23.531 11.766 1 41.53 182 ARG A CA 1
ATOM 1421 C C . ARG A 1 182 ? 11.602 -24.188 12.008 1 41.53 182 ARG A C 1
ATOM 1423 O O . ARG A 1 182 ? 12.344 -24.453 11.062 1 41.53 182 ARG A O 1
ATOM 1430 N N . HIS A 1 183 ? 12.266 -23.75 13.086 1 35.69 183 HIS A N 1
ATOM 1431 C CA . HIS A 1 183 ? 13.352 -24.656 13.445 1 35.69 183 HIS A CA 1
ATOM 1432 C C . HIS A 1 183 ? 12.836 -26.078 13.648 1 35.69 183 HIS A C 1
ATOM 1434 O O . HIS A 1 183 ? 11.703 -26.281 14.094 1 35.69 183 HIS A O 1
ATOM 1440 N N . MET B 1 1 ? -9.367 10.375 15.016 1 78.44 1 MET B N 1
ATOM 1441 C CA . MET B 1 1 ? -8.352 11.406 15.203 1 78.44 1 MET B CA 1
ATOM 1442 C C . MET B 1 1 ? -8.891 12.781 14.828 1 78.44 1 MET B C 1
ATOM 1444 O O . MET B 1 1 ? -9.562 12.93 13.805 1 78.44 1 MET B O 1
ATOM 1448 N N . LYS B 1 2 ? -8.703 13.672 15.727 1 80.06 2 LYS B N 1
ATOM 1449 C CA . LYS B 1 2 ? -9.133 15.047 15.477 1 80.06 2 LYS B CA 1
ATOM 1450 C C . LYS B 1 2 ? -8.109 15.789 14.617 1 80.06 2 LYS B C 1
ATOM 1452 O O . LYS B 1 2 ? -6.945 15.398 14.555 1 80.06 2 LYS B O 1
ATOM 1457 N N . GLU B 1 3 ? -8.578 16.812 14.008 1 88.56 3 GLU B N 1
ATOM 1458 C CA . GLU B 1 3 ? -7.668 17.656 13.25 1 88.56 3 GLU B CA 1
ATOM 1459 C C . GLU B 1 3 ? -6.613 18.297 14.156 1 88.56 3 GLU B C 1
ATOM 1461 O O . GLU B 1 3 ? -6.922 18.719 15.273 1 88.56 3 GLU B O 1
ATOM 1466 N N . GLY B 1 4 ? -5.402 18.312 13.695 1 94.69 4 GLY B N 1
ATOM 1467 C CA . GLY B 1 4 ? -4.316 18.859 14.492 1 94.69 4 GLY B CA 1
ATOM 1468 C C . GLY B 1 4 ? -3.373 17.797 15.023 1 94.69 4 GLY B C 1
ATOM 1469 O O . GLY B 1 4 ? -3.225 16.734 14.414 1 94.69 4 GLY B O 1
ATOM 1470 N N . ILE B 1 5 ? -2.594 18.141 16.047 1 97.19 5 ILE B N 1
ATOM 1471 C CA . ILE B 1 5 ? -1.529 17.297 16.578 1 97.19 5 ILE B CA 1
ATOM 1472 C C . ILE B 1 5 ? -2.062 16.453 17.734 1 97.19 5 ILE B C 1
ATOM 1474 O O . ILE B 1 5 ? -2.688 16.984 18.656 1 97.19 5 ILE B O 1
ATOM 1478 N N . GLU B 1 6 ? -1.904 15.211 17.641 1 95.94 6 GLU B N 1
ATOM 1479 C CA . GLU B 1 6 ? -2.172 14.273 18.734 1 95.94 6 GLU B CA 1
ATOM 1480 C C . GLU B 1 6 ? -0.989 13.344 18.969 1 95.94 6 GLU B C 1
ATOM 1482 O O . GLU B 1 6 ? -0.229 13.055 18.031 1 95.94 6 GLU B O 1
ATOM 1487 N N . LYS B 1 7 ? -0.802 12.82 20.188 1 95.88 7 LYS B N 1
ATOM 1488 C CA . LYS B 1 7 ? 0.235 11.836 20.484 1 95.88 7 LYS B CA 1
ATOM 1489 C C . LYS B 1 7 ? -0.292 10.414 20.312 1 95.88 7 LYS B C 1
ATOM 1491 O O . LYS B 1 7 ? -0.524 9.711 21.297 1 95.88 7 LYS B O 1
ATOM 1496 N N . VAL B 1 8 ? -0.407 10.055 19.109 1 94.31 8 VAL B N 1
ATOM 1497 C CA . VAL B 1 8 ? -1.043 8.766 18.844 1 94.31 8 VAL B CA 1
ATOM 1498 C C . VAL B 1 8 ? -0.165 7.938 17.906 1 94.31 8 VAL B C 1
ATOM 1500 O O . VAL B 1 8 ? -0.603 6.914 17.375 1 94.31 8 VAL B O 1
ATOM 1503 N N . GLY B 1 9 ? 1.032 8.406 17.656 1 95.56 9 GLY B N 1
ATOM 1504 C CA . GLY B 1 9 ? 1.98 7.594 16.906 1 95.56 9 GLY B CA 1
ATOM 1505 C C . GLY B 1 9 ? 2.48 6.395 17.703 1 95.56 9 GLY B C 1
ATOM 1506 O O . GLY B 1 9 ? 2.537 6.434 18.922 1 95.56 9 GLY B O 1
ATOM 1507 N N . MET B 1 10 ? 2.85 5.371 16.969 1 95 10 MET B N 1
ATOM 1508 C CA . MET B 1 10 ? 3.426 4.203 17.625 1 95 10 MET B CA 1
ATOM 1509 C C . MET B 1 10 ? 4.496 3.555 16.75 1 95 10 MET B C 1
ATOM 1511 O O . MET B 1 10 ? 4.434 3.633 15.531 1 95 10 MET B O 1
ATOM 1515 N N . GLU B 1 11 ? 5.355 2.93 17.438 1 96.56 11 GLU B N 1
ATOM 1516 C CA . GLU B 1 11 ? 6.344 2.064 16.797 1 96.56 11 GLU B CA 1
ATOM 1517 C C . GLU B 1 11 ? 5.996 0.591 17 1 96.56 11 GLU B C 1
ATOM 1519 O O . GLU B 1 11 ? 5.664 0.171 18.109 1 96.56 11 GLU B O 1
ATOM 1524 N N . VAL B 1 12 ? 5.926 -0.137 15.961 1 95.81 12 VAL B N 1
ATOM 1525 C CA . VAL B 1 12 ? 5.824 -1.592 16.016 1 95.81 12 VAL B CA 1
ATOM 1526 C C . VAL B 1 12 ? 7.203 -2.217 15.836 1 95.81 12 VAL B C 1
ATOM 1528 O O . VAL B 1 12 ? 7.891 -1.946 14.852 1 95.81 12 VAL B O 1
ATOM 1531 N N . GLN B 1 13 ? 7.59 -2.998 16.797 1 97 13 GLN B N 1
ATOM 1532 C CA . GLN B 1 13 ? 8.875 -3.684 16.766 1 97 13 GLN B CA 1
ATOM 1533 C C . GLN B 1 13 ? 8.695 -5.199 16.797 1 97 13 GLN B C 1
ATOM 1535 O O . GLN B 1 13 ? 7.852 -5.711 17.547 1 97 13 GLN B O 1
ATOM 1540 N N . SER B 1 14 ? 9.367 -5.887 16 1 96.38 14 SER B N 1
ATOM 1541 C CA . SER B 1 14 ? 9.383 -7.344 15.969 1 96.38 14 SER B CA 1
ATOM 1542 C C . SER B 1 14 ? 10.812 -7.883 15.977 1 96.38 14 SER B C 1
ATOM 1544 O O . SER B 1 14 ? 11.719 -7.262 15.422 1 96.38 14 SER B O 1
ATOM 1546 N N . SER B 1 15 ? 11.055 -9.047 16.562 1 96.5 15 SER B N 1
ATOM 1547 C CA . SER B 1 15 ? 12.375 -9.672 16.609 1 96.5 15 SER B CA 1
ATOM 1548 C C . SER B 1 15 ? 12.742 -10.297 15.273 1 96.5 15 SER B C 1
ATOM 1550 O O . SER B 1 15 ? 13.914 -10.602 15.023 1 96.5 15 SER B O 1
ATOM 1552 N N . VAL B 1 16 ? 11.773 -10.531 14.43 1 95.81 16 VAL B N 1
ATOM 1553 C CA . VAL B 1 16 ? 11.992 -11.008 13.07 1 95.81 16 VAL B CA 1
ATOM 1554 C C . VAL B 1 16 ? 11.367 -10.039 12.07 1 95.81 16 VAL B C 1
ATOM 1556 O O . VAL B 1 16 ? 10.461 -9.281 12.414 1 95.81 16 VAL B O 1
ATOM 1559 N N . PRO B 1 17 ? 11.852 -10.008 10.867 1 96.5 17 PRO B N 1
ATOM 1560 C CA . PRO B 1 17 ? 11.195 -9.156 9.875 1 96.5 17 PRO B CA 1
ATOM 1561 C C . PRO B 1 17 ? 9.727 -9.516 9.672 1 96.5 17 PRO B C 1
ATOM 1563 O O . PRO B 1 17 ? 9.375 -10.695 9.656 1 96.5 17 PRO B O 1
ATOM 1566 N N . ILE B 1 18 ? 8.898 -8.508 9.578 1 96.62 18 ILE B N 1
ATOM 1567 C CA . ILE B 1 18 ? 7.469 -8.695 9.352 1 96.62 18 ILE B CA 1
ATOM 1568 C C . ILE B 1 18 ? 6.992 -7.75 8.25 1 96.62 18 ILE B C 1
ATOM 1570 O O . ILE B 1 18 ? 7.684 -6.789 7.91 1 96.62 18 ILE B O 1
ATOM 1574 N N . SER B 1 19 ? 5.879 -8.055 7.582 1 95.56 19 SER B N 1
ATOM 1575 C CA . SER B 1 19 ? 5.043 -7.051 6.926 1 95.56 19 SER B CA 1
ATOM 1576 C C . SER B 1 19 ? 3.916 -6.586 7.844 1 95.56 19 SER B C 1
ATOM 1578 O O . SER B 1 19 ? 3.381 -7.375 8.625 1 95.56 19 SER B O 1
ATOM 1580 N N . LEU B 1 20 ? 3.592 -5.363 7.793 1 94.69 20 LEU B N 1
ATOM 1581 C CA . LEU B 1 20 ? 2.627 -4.746 8.695 1 94.69 20 LEU B CA 1
ATOM 1582 C C . LEU B 1 20 ? 1.512 -4.062 7.914 1 94.69 20 LEU B C 1
ATOM 1584 O O . LEU B 1 20 ? 1.775 -3.338 6.953 1 94.69 20 LEU B O 1
ATOM 1588 N N . TYR B 1 21 ? 0.232 -4.309 8.305 1 90.56 21 TYR B N 1
ATOM 1589 C CA . TYR B 1 21 ? -0.944 -3.697 7.699 1 90.56 21 TYR B CA 1
ATOM 1590 C C . TYR B 1 21 ? -1.815 -3.021 8.75 1 90.56 21 TYR B C 1
ATOM 1592 O O . TYR B 1 21 ? -2.15 -3.629 9.773 1 90.56 21 TYR B O 1
ATOM 1600 N N . GLY B 1 22 ? -2.109 -1.755 8.516 1 88.62 22 GLY B N 1
ATOM 1601 C CA . GLY B 1 22 ? -3.115 -1.091 9.328 1 88.62 22 GLY B CA 1
ATOM 1602 C C . GLY B 1 22 ? -4.535 -1.388 8.883 1 88.62 22 GLY B C 1
ATOM 1603 O O . GLY B 1 22 ? -4.828 -1.375 7.684 1 88.62 22 GLY B O 1
ATOM 1604 N N . ILE B 1 23 ? -5.379 -1.723 9.781 1 83.44 23 ILE B N 1
ATOM 1605 C CA . ILE B 1 23 ? -6.789 -1.971 9.508 1 83.44 23 ILE B CA 1
ATOM 1606 C C . ILE B 1 23 ? -7.648 -0.973 10.281 1 83.44 23 ILE B C 1
ATOM 1608 O O . ILE B 1 23 ? -7.477 -0.802 11.492 1 83.44 23 ILE B O 1
ATOM 1612 N N . GLN B 1 24 ? -8.461 -0.274 9.562 1 78.88 24 GLN B N 1
ATOM 1613 C CA . GLN B 1 24 ? -9.297 0.752 10.172 1 78.88 24 GLN B CA 1
ATOM 1614 C C . GLN B 1 24 ? -10.781 0.436 9.984 1 78.88 24 GLN B C 1
ATOM 1616 O O . GLN B 1 24 ? -11.25 0.295 8.852 1 78.88 24 GLN B O 1
ATOM 1621 N N . ASP B 1 25 ? -11.414 0.275 11.031 1 75.06 25 ASP B N 1
ATOM 1622 C CA . ASP B 1 25 ? -12.867 0.174 11.008 1 75.06 25 ASP B CA 1
ATOM 1623 C C . ASP B 1 25 ? -13.508 1.545 10.812 1 75.06 25 ASP B C 1
ATOM 1625 O O . ASP B 1 25 ? -13.172 2.502 11.516 1 75.06 25 ASP B O 1
ATOM 1629 N N . MET B 1 26 ? -14.352 1.638 9.828 1 74.19 26 MET B N 1
ATOM 1630 C CA . MET B 1 26 ? -15.016 2.904 9.539 1 74.19 26 MET B CA 1
ATOM 1631 C C . MET B 1 26 ? -16.438 2.91 10.086 1 74.19 26 MET B C 1
ATOM 1633 O O . MET B 1 26 ? -17.406 2.826 9.32 1 74.19 26 MET B O 1
ATOM 1637 N N . ASP B 1 27 ? -16.516 3.064 11.375 1 68.12 27 ASP B N 1
ATOM 1638 C CA . ASP B 1 27 ? -17.766 3.158 12.125 1 68.12 27 ASP B CA 1
ATOM 1639 C C . ASP B 1 27 ? -18.656 1.952 11.859 1 68.12 27 ASP B C 1
ATOM 1641 O O . ASP B 1 27 ? -19.875 2.098 11.68 1 68.12 27 ASP B O 1
ATOM 1645 N N . GLY B 1 28 ? -18.047 0.867 11.641 1 64.62 28 GLY B N 1
ATOM 1646 C CA . GLY B 1 28 ? -18.812 -0.353 11.453 1 64.62 28 GLY B CA 1
ATOM 1647 C C . GLY B 1 28 ? -19.359 -0.492 10.047 1 64.62 28 GLY B C 1
ATOM 1648 O O . GLY B 1 28 ? -19.938 -1.528 9.695 1 64.62 28 GLY B O 1
ATOM 1649 N N . ALA B 1 29 ? -19.172 0.54 9.234 1 68.06 29 ALA B N 1
ATOM 1650 C CA . ALA B 1 29 ? -19.719 0.506 7.891 1 68.06 29 ALA B CA 1
ATOM 1651 C C . ALA B 1 29 ? -18.859 -0.325 6.953 1 68.06 29 ALA B C 1
ATOM 1653 O O . ALA B 1 29 ? -19.359 -1.135 6.176 1 68.06 29 ALA B O 1
ATOM 1654 N N . TYR B 1 30 ? -17.594 -0.109 7.031 1 73.38 30 TYR B N 1
ATOM 1655 C CA . TYR B 1 30 ? -16.625 -0.883 6.254 1 73.38 30 TYR B CA 1
ATOM 1656 C C . TYR B 1 30 ? -15.242 -0.813 6.879 1 73.38 30 TYR B C 1
ATOM 1658 O O . TYR B 1 30 ? -15.031 -0.116 7.875 1 73.38 30 TYR B O 1
ATOM 1666 N N . THR B 1 31 ? -14.344 -1.633 6.355 1 77.12 31 THR B N 1
ATOM 1667 C CA . THR B 1 31 ? -12.969 -1.666 6.824 1 77.12 31 THR B CA 1
ATOM 1668 C C . THR B 1 31 ? -12.008 -1.241 5.719 1 77.12 31 THR B C 1
ATOM 1670 O O . THR B 1 31 ? -12.227 -1.561 4.547 1 77.12 31 THR B O 1
ATOM 1673 N N . GLU B 1 32 ? -11.07 -0.49 6.172 1 79.38 32 GLU B N 1
ATOM 1674 C CA . GLU B 1 32 ? -9.969 -0.126 5.285 1 79.38 32 GLU B CA 1
ATOM 1675 C C . GLU B 1 32 ? -8.656 -0.778 5.73 1 79.38 32 GLU B C 1
ATOM 1677 O O . GLU B 1 32 ? -8.484 -1.092 6.91 1 79.38 32 GLU B O 1
ATOM 1682 N N . ALA B 1 33 ? -7.867 -1.017 4.766 1 84.19 33 ALA B N 1
ATOM 1683 C CA . ALA B 1 33 ? -6.52 -1.478 5.09 1 84.19 33 ALA B CA 1
ATOM 1684 C C . ALA B 1 33 ? -5.469 -0.713 4.289 1 84.19 33 ALA B C 1
ATOM 1686 O O . ALA B 1 33 ? -5.762 -0.19 3.211 1 84.19 33 ALA B O 1
ATOM 1687 N N . TYR B 1 34 ? -4.309 -0.613 4.824 1 90.19 34 TYR B N 1
ATOM 1688 C CA . TYR B 1 34 ? -3.146 -0.123 4.094 1 90.19 34 TYR B CA 1
ATOM 1689 C C . TYR B 1 34 ? -1.891 -0.889 4.492 1 90.19 34 TYR B C 1
ATOM 1691 O O . TYR B 1 34 ? -1.757 -1.321 5.637 1 90.19 34 TYR B O 1
ATOM 1699 N N . MET B 1 35 ? -1.054 -1.036 3.551 1 94.38 35 MET B N 1
ATOM 1700 C CA . MET B 1 35 ? 0.272 -1.577 3.838 1 94.38 35 MET B CA 1
ATOM 1701 C C . MET B 1 35 ? 1.178 -0.507 4.438 1 94.38 35 MET B C 1
ATOM 1703 O O . MET B 1 35 ? 1.351 0.564 3.855 1 94.38 35 MET B O 1
ATOM 1707 N N . ALA B 1 36 ? 1.759 -0.832 5.57 1 97 36 ALA B N 1
ATOM 1708 C CA . ALA B 1 36 ? 2.725 0.091 6.16 1 97 36 ALA B CA 1
ATOM 1709 C C . ALA B 1 36 ? 4.086 -0.028 5.48 1 97 36 ALA B C 1
ATOM 1711 O O . ALA B 1 36 ? 4.57 -1.136 5.242 1 97 36 ALA B O 1
ATOM 1712 N N . ILE B 1 37 ? 4.684 1.085 5.191 1 98.5 37 ILE B N 1
ATOM 1713 C CA . ILE B 1 37 ? 6.027 1.118 4.625 1 98.5 37 ILE B CA 1
ATOM 1714 C C . ILE B 1 37 ? 7.059 0.875 5.723 1 98.5 37 ILE B C 1
ATOM 1716 O O . ILE B 1 37 ? 7.016 1.52 6.773 1 98.5 37 ILE B O 1
ATOM 1720 N N . PRO B 1 38 ? 8.016 -0.064 5.484 1 98.56 38 PRO B N 1
ATOM 1721 C CA . PRO B 1 38 ? 9.062 -0.322 6.477 1 98.56 38 PRO B CA 1
ATOM 1722 C C . PRO B 1 38 ? 9.836 0.939 6.867 1 98.56 38 PRO B C 1
ATOM 1724 O O . PRO B 1 38 ? 10.109 1.788 6.012 1 98.56 38 PRO B O 1
ATOM 1727 N N . ARG B 1 39 ? 10.203 1.009 8.094 1 98.5 39 ARG B N 1
ATOM 1728 C CA . ARG B 1 39 ? 10.883 2.193 8.602 1 98.5 39 ARG B CA 1
ATOM 1729 C C . ARG B 1 39 ? 12.109 2.521 7.77 1 98.5 39 ARG B C 1
ATOM 1731 O O . ARG B 1 39 ? 12.414 3.693 7.527 1 98.5 39 ARG B O 1
ATOM 1738 N N . LYS B 1 40 ? 12.859 1.523 7.328 1 98.44 40 LYS B N 1
ATOM 1739 C CA . LYS B 1 40 ? 14.109 1.715 6.602 1 98.44 40 LYS B CA 1
ATOM 1740 C C . LYS B 1 40 ? 13.875 2.447 5.285 1 98.44 40 LYS B C 1
ATOM 1742 O O . LYS B 1 40 ? 14.812 2.945 4.668 1 98.44 40 LYS B O 1
ATOM 1747 N N . TYR B 1 41 ? 12.625 2.523 4.855 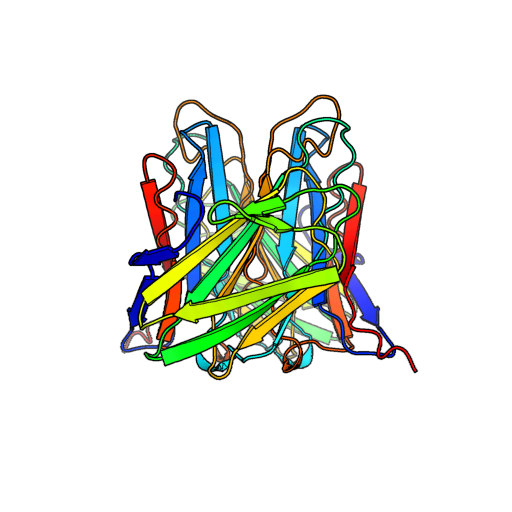1 98.69 41 TYR B N 1
ATOM 1748 C CA . TYR B 1 41 ? 12.336 3.191 3.592 1 98.69 41 TYR B CA 1
ATOM 1749 C C . TYR B 1 41 ? 11.703 4.559 3.832 1 98.69 41 TYR B C 1
ATOM 1751 O O . TYR B 1 41 ? 11.477 5.32 2.889 1 98.69 41 TYR B O 1
ATOM 1759 N N . LEU B 1 42 ? 11.328 4.879 5.082 1 98.81 42 LEU B N 1
ATOM 1760 C CA . LEU B 1 42 ? 10.805 6.211 5.375 1 98.81 42 LEU B CA 1
ATOM 1761 C C . LEU B 1 42 ? 11.867 7.277 5.113 1 98.81 42 LEU B C 1
ATOM 1763 O O . LEU B 1 42 ? 13.062 7.008 5.227 1 98.81 42 LEU B O 1
ATOM 1767 N N . SER B 1 43 ? 11.383 8.469 4.766 1 98.75 43 SER B N 1
ATOM 1768 C CA . SER B 1 43 ? 12.289 9.562 4.422 1 98.75 43 SER B CA 1
ATOM 1769 C C . SER B 1 43 ? 11.688 10.914 4.777 1 98.75 43 SER B C 1
ATOM 1771 O O . SER B 1 43 ? 10.883 11.016 5.703 1 98.75 43 SER B O 1
ATOM 1773 N N . THR B 1 44 ? 12.164 12 4.141 1 98.88 44 THR B N 1
ATOM 1774 C CA . THR B 1 44 ? 11.867 13.328 4.652 1 98.88 44 THR B CA 1
ATOM 1775 C C . THR B 1 44 ? 11.039 14.125 3.648 1 98.88 44 THR B C 1
ATOM 1777 O O . THR B 1 44 ? 10.57 15.219 3.951 1 98.88 44 THR B O 1
ATOM 1780 N N . ASN B 1 45 ? 10.812 13.602 2.438 1 98.75 45 ASN B N 1
ATOM 1781 C CA . ASN B 1 45 ? 10.102 14.344 1.4 1 98.75 45 ASN B CA 1
ATOM 1782 C C . ASN B 1 45 ? 8.992 13.5 0.775 1 98.75 45 ASN B C 1
ATOM 1784 O O . ASN B 1 45 ? 9.234 12.375 0.337 1 98.75 45 ASN B O 1
ATOM 1788 N N . TYR B 1 46 ? 7.84 14.094 0.714 1 98.31 46 TYR B N 1
ATOM 1789 C CA . TYR B 1 46 ? 6.656 13.406 0.215 1 98.31 46 TYR B CA 1
ATOM 1790 C C . TYR B 1 46 ? 5.836 14.32 -0.694 1 98.31 46 TYR B C 1
ATOM 1792 O O . TYR B 1 46 ? 5.828 15.539 -0.514 1 98.31 46 TYR B O 1
ATOM 1800 N N . LEU B 1 47 ? 5.191 13.719 -1.648 1 97.12 47 LEU B N 1
ATOM 1801 C CA . LEU B 1 47 ? 4.207 14.32 -2.539 1 97.12 47 LEU B CA 1
ATOM 1802 C C . LEU B 1 47 ? 2.871 13.594 -2.449 1 97.12 47 LEU B C 1
ATOM 1804 O O . LEU B 1 47 ? 2.799 12.383 -2.699 1 97.12 47 LEU B O 1
ATOM 1808 N N . LEU B 1 48 ? 1.848 14.297 -2.031 1 93.5 48 LEU B N 1
ATOM 1809 C CA . LEU B 1 48 ? 0.559 13.656 -1.814 1 93.5 48 LEU B CA 1
ATOM 1810 C C . LEU B 1 48 ? -0.119 13.328 -3.143 1 93.5 48 LEU B C 1
ATOM 1812 O O . LEU B 1 48 ? -0.199 14.188 -4.027 1 93.5 48 LEU B O 1
ATOM 1816 N N . PRO B 1 49 ? -0.559 12.031 -3.191 1 87.5 49 PRO B N 1
ATOM 1817 C CA . PRO B 1 49 ? -1.318 11.672 -4.391 1 87.5 49 PRO B CA 1
ATOM 1818 C C . PRO B 1 49 ? -2.775 12.125 -4.324 1 87.5 49 PRO B C 1
ATOM 1820 O O . PRO B 1 49 ? -3.25 12.539 -3.262 1 87.5 49 PRO B O 1
ATOM 1823 N N . SER B 1 50 ? -3.438 12.18 -5.586 1 68.88 50 SER B N 1
ATOM 1824 C CA . SER B 1 50 ? -4.875 12.414 -5.672 1 68.88 50 SER B CA 1
ATOM 1825 C C . SER B 1 50 ? -5.625 11.133 -5.996 1 68.88 50 SER B C 1
ATOM 1827 O O . SER B 1 50 ? -5.102 10.258 -6.691 1 68.88 50 SER B O 1
ATOM 1829 N N . PHE B 1 51 ? -6.656 10.898 -5.184 1 68.19 51 PHE B N 1
ATOM 1830 C CA . PHE B 1 51 ? -7.547 9.844 -5.648 1 68.19 51 PHE B CA 1
ATOM 1831 C C . PHE B 1 51 ? -8.859 10.43 -6.156 1 68.19 51 PHE B C 1
ATOM 1833 O O . PHE B 1 51 ? -9.609 11.039 -5.395 1 68.19 51 PHE B O 1
ATOM 1840 N N . LYS B 1 52 ? -8.703 11.273 -7.348 1 55.03 52 LYS B N 1
ATOM 1841 C CA . LYS B 1 52 ? -9.914 11.898 -7.867 1 55.03 52 LYS B CA 1
ATOM 1842 C C . LYS B 1 52 ? -11 10.859 -8.133 1 55.03 52 LYS B C 1
ATOM 1844 O O . LYS B 1 52 ? -10.797 9.938 -8.922 1 55.03 52 LYS B O 1
ATOM 1849 N N . VAL B 1 53 ? -11.766 10.625 -7.113 1 49.16 53 VAL B N 1
ATOM 1850 C CA . VAL B 1 53 ? -12.906 9.805 -7.488 1 49.16 53 VAL B CA 1
ATOM 1851 C C . VAL B 1 53 ? -14.078 10.695 -7.887 1 49.16 53 VAL B C 1
ATOM 1853 O O . VAL B 1 53 ? -14.164 11.852 -7.457 1 49.16 53 VAL B O 1
ATOM 1856 N N . TYR B 1 54 ? -14.766 10.359 -8.945 1 44.12 54 TYR B N 1
ATOM 1857 C CA . TYR B 1 54 ? -15.805 11.062 -9.703 1 44.12 54 TYR B CA 1
ATOM 1858 C C . TYR B 1 54 ? -16.656 11.93 -8.789 1 44.12 54 TYR B C 1
ATOM 1860 O O . TYR B 1 54 ? -17.172 12.961 -9.211 1 44.12 54 TYR B O 1
ATOM 1868 N N . SER B 1 55 ? -17.328 11.398 -7.832 1 43.72 55 SER B N 1
ATOM 1869 C CA . SER B 1 55 ? -18.594 12.039 -7.504 1 43.72 55 SER B CA 1
ATOM 1870 C C . SER B 1 55 ? -18.375 13.406 -6.859 1 43.72 55 SER B C 1
ATOM 1872 O O . SER B 1 55 ? -17.312 13.648 -6.273 1 43.72 55 SER B O 1
ATOM 1874 N N . SER B 1 56 ? -19.344 14.289 -7.109 1 41.94 56 SER B N 1
ATOM 1875 C CA . SER B 1 56 ? -19.672 15.656 -6.727 1 41.94 56 SER B CA 1
ATOM 1876 C C . SER B 1 56 ? -19.281 15.938 -5.281 1 41.94 56 SER B C 1
ATOM 1878 O O . SER B 1 56 ? -19.078 17.094 -4.898 1 41.94 56 SER B O 1
ATOM 1880 N N . SER B 1 57 ? -20.078 15.25 -4.441 1 44.38 57 SER B N 1
ATOM 1881 C CA . SER B 1 57 ? -20.172 15.852 -3.115 1 44.38 57 SER B CA 1
ATOM 1882 C C . SER B 1 57 ? -18.797 15.945 -2.461 1 44.38 57 SER B C 1
ATOM 1884 O O . SER B 1 57 ? -17.812 15.383 -2.965 1 44.38 57 SER B O 1
ATOM 1886 N N . ALA B 1 58 ? -18.766 16.016 -1.025 1 44.81 58 ALA B N 1
ATOM 1887 C CA . ALA B 1 58 ? -17.719 16.438 -0.106 1 44.81 58 ALA B CA 1
ATOM 1888 C C . ALA B 1 58 ? -16.5 15.531 -0.207 1 44.81 58 ALA B C 1
ATOM 1890 O O . ALA B 1 58 ? -16.516 14.398 0.273 1 44.81 58 ALA B O 1
ATOM 1891 N N . ASP B 1 59 ? -15.711 15.336 -1.358 1 53.12 59 ASP B N 1
ATOM 1892 C CA . ASP B 1 59 ? -14.438 14.688 -1.635 1 53.12 59 ASP B CA 1
ATOM 1893 C C . ASP B 1 59 ? -13.352 15.18 -0.681 1 53.12 59 ASP B C 1
ATOM 1895 O O . ASP B 1 59 ? -12.852 16.297 -0.821 1 53.12 59 ASP B O 1
ATOM 1899 N N . SER B 1 60 ? -13.359 14.703 0.52 1 71.31 60 SER B N 1
ATOM 1900 C CA . SER B 1 60 ? -12.438 15.188 1.537 1 71.31 60 SER B CA 1
ATOM 1901 C C . SER B 1 60 ? -11.102 14.445 1.465 1 71.31 60 SER B C 1
ATOM 1903 O O . SER B 1 60 ? -11.055 13.281 1.081 1 71.31 60 SER B O 1
ATOM 1905 N N . ALA B 1 61 ? -10.109 15.242 1.359 1 83.12 61 ALA B N 1
ATOM 1906 C CA . ALA B 1 61 ? -8.734 14.758 1.462 1 83.12 61 ALA B CA 1
ATOM 1907 C C . ALA B 1 61 ? -8.242 14.789 2.908 1 83.12 61 ALA B C 1
ATOM 1909 O O . ALA B 1 61 ? -8.586 15.703 3.662 1 83.12 61 ALA B O 1
ATOM 1910 N N . LEU B 1 62 ? -7.582 13.719 3.191 1 88.06 62 LEU B N 1
ATOM 1911 C CA . LEU B 1 62 ? -7 13.609 4.523 1 88.06 62 LEU B CA 1
ATOM 1912 C C . LEU B 1 62 ? -5.551 13.133 4.449 1 88.06 62 LEU B C 1
ATOM 1914 O O . LEU B 1 62 ? -5.223 12.258 3.652 1 88.06 62 LEU B O 1
ATOM 1918 N N . THR B 1 63 ? -4.754 13.773 5.266 1 93.56 63 THR B N 1
ATOM 1919 C CA . THR B 1 63 ? -3.396 13.273 5.453 1 93.56 63 THR B CA 1
ATOM 1920 C C . THR B 1 63 ? -3.041 13.219 6.938 1 93.56 63 THR B C 1
ATOM 1922 O O . THR B 1 63 ? -3.459 14.078 7.715 1 93.56 63 THR B O 1
ATOM 1925 N N . ILE B 1 64 ? -2.279 12.25 7.301 1 95.62 64 ILE B N 1
ATOM 1926 C CA . ILE B 1 64 ? -1.734 12.102 8.648 1 95.62 64 ILE B CA 1
ATOM 1927 C C . ILE B 1 64 ? -0.217 11.945 8.57 1 95.62 64 ILE B C 1
ATOM 1929 O O . ILE B 1 64 ? 0.29 11.016 7.945 1 95.62 64 ILE B O 1
ATOM 1933 N N . THR B 1 65 ? 0.485 12.859 9.156 1 98.44 65 THR B N 1
ATOM 1934 C CA . THR B 1 65 ? 1.938 12.812 9.281 1 98.44 65 THR B CA 1
ATOM 1935 C C . THR B 1 65 ? 2.352 12.375 10.68 1 98.44 65 THR B C 1
ATOM 1937 O O . THR B 1 65 ? 1.939 12.984 11.672 1 98.44 65 THR B O 1
ATOM 1940 N N . THR B 1 66 ? 3.188 11.336 10.812 1 98.69 66 THR B N 1
ATOM 1941 C CA . THR B 1 66 ? 3.596 10.805 12.109 1 98.69 66 THR B CA 1
ATOM 1942 C C . THR B 1 66 ? 5.117 10.812 12.242 1 98.69 66 THR B C 1
ATOM 1944 O O . THR B 1 66 ? 5.828 10.414 11.312 1 98.69 66 THR B O 1
ATOM 1947 N N . THR B 1 67 ? 5.617 11.266 13.359 1 98.81 67 THR B N 1
ATOM 1948 C CA . THR B 1 67 ? 7.051 11.406 13.578 1 98.81 67 THR B CA 1
ATOM 1949 C C . THR B 1 67 ? 7.559 10.344 14.547 1 98.81 67 THR B C 1
ATOM 1951 O O . THR B 1 67 ? 6.82 9.898 15.43 1 98.81 67 THR B O 1
ATOM 1954 N N . GLU B 1 68 ? 8.805 9.945 14.375 1 98.06 68 GLU B N 1
ATOM 1955 C CA . GLU B 1 68 ? 9.43 8.953 15.242 1 98.06 68 GLU B CA 1
ATOM 1956 C C . GLU B 1 68 ? 10.516 9.578 16.109 1 98.06 68 GLU B C 1
ATOM 1958 O O . GLU B 1 68 ? 11.055 8.922 17 1 98.06 68 GLU B O 1
ATOM 1963 N N . GLU B 1 69 ? 10.938 10.773 15.883 1 98.62 69 GLU B N 1
ATOM 1964 C CA . GLU B 1 69 ? 11.984 11.438 16.641 1 98.62 69 GLU B CA 1
ATOM 1965 C C . GLU B 1 69 ? 11.531 12.805 17.141 1 98.62 69 GLU B C 1
ATOM 1967 O O . GLU B 1 69 ? 10.766 13.492 16.453 1 98.62 69 GLU B O 1
ATOM 1972 N N . ASP B 1 70 ? 12.094 13.188 18.266 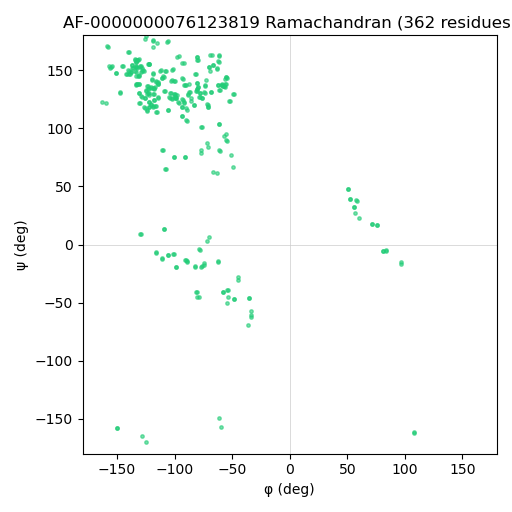1 98.75 70 ASP B N 1
ATOM 1973 C CA . ASP B 1 70 ? 11.789 14.5 18.828 1 98.75 70 ASP B CA 1
ATOM 1974 C C . ASP B 1 70 ? 12.328 15.617 17.938 1 98.75 70 ASP B C 1
ATOM 1976 O O . ASP B 1 70 ? 13.273 15.406 17.172 1 98.75 70 ASP B O 1
ATOM 1980 N N . ASN B 1 71 ? 11.656 16.766 18.062 1 98.81 71 ASN B N 1
ATOM 1981 C CA . ASN B 1 71 ? 12.125 17.984 17.422 1 98.81 71 ASN B CA 1
ATOM 1982 C C . ASN B 1 71 ? 12.25 17.812 15.906 1 98.81 71 ASN B C 1
ATOM 1984 O O . ASN B 1 71 ? 13.281 18.141 15.32 1 98.81 71 ASN B O 1
ATOM 1988 N N . THR B 1 72 ? 11.328 17.094 15.367 1 98.94 72 THR B N 1
ATOM 1989 C CA . THR B 1 72 ? 11.227 17.016 13.914 1 98.94 72 THR B CA 1
ATOM 1990 C C . THR B 1 72 ? 10.453 18.203 13.359 1 98.94 72 THR B C 1
ATOM 1992 O O . THR B 1 72 ? 9.289 18.406 13.711 1 98.94 72 THR B O 1
ATOM 1995 N N . THR B 1 73 ? 11.078 19 12.508 1 98.94 73 THR B N 1
ATOM 1996 C CA . THR B 1 73 ? 10.391 20.094 11.828 1 98.94 73 THR B CA 1
ATOM 1997 C C . THR B 1 73 ? 9.727 19.594 10.539 1 98.94 73 THR B C 1
ATOM 1999 O O . THR B 1 73 ? 10.359 18.891 9.75 1 98.94 73 THR B O 1
ATOM 2002 N N . VAL B 1 74 ? 8.484 19.938 10.383 1 98.94 74 VAL B N 1
ATOM 2003 C CA . VAL B 1 74 ? 7.715 19.531 9.211 1 98.94 74 VAL B CA 1
ATOM 2004 C C . VAL B 1 74 ? 7.156 20.781 8.516 1 98.94 74 VAL B C 1
ATOM 2006 O O . VAL B 1 74 ? 6.555 21.641 9.164 1 98.94 74 VAL B O 1
ATOM 2009 N N . THR B 1 75 ? 7.367 20.859 7.242 1 98.88 75 THR B N 1
ATOM 2010 C CA . THR B 1 75 ? 6.828 21.906 6.379 1 98.88 75 THR B CA 1
ATOM 2011 C C . THR B 1 75 ? 5.836 21.328 5.379 1 98.88 75 THR B C 1
ATOM 2013 O O . THR B 1 75 ? 6.164 20.391 4.641 1 98.88 75 THR B O 1
ATOM 2016 N N . ILE B 1 76 ? 4.637 21.891 5.352 1 98.62 76 ILE B N 1
ATOM 2017 C CA . ILE B 1 76 ? 3.602 21.453 4.422 1 98.62 76 ILE B CA 1
ATOM 2018 C C . ILE B 1 76 ? 3.277 22.578 3.445 1 98.62 76 ILE B C 1
ATOM 2020 O O . ILE B 1 76 ? 2.752 23.625 3.844 1 98.62 76 ILE B O 1
ATOM 2024 N N . ASN B 1 77 ? 3.6 22.344 2.184 1 98.25 77 ASN B N 1
ATOM 2025 C CA . ASN B 1 77 ? 3.227 23.266 1.109 1 98.25 77 ASN B CA 1
ATOM 2026 C C . ASN B 1 77 ? 1.907 22.844 0.459 1 98.25 77 ASN B C 1
ATOM 2028 O O . ASN B 1 77 ? 1.859 21.891 -0.303 1 98.25 77 ASN B O 1
ATOM 2032 N N . LEU B 1 78 ? 0.893 23.656 0.699 1 96.44 78 LEU B N 1
ATOM 2033 C CA . LEU B 1 78 ? -0.46 23.25 0.335 1 96.44 78 LEU B CA 1
ATOM 2034 C C . LEU B 1 78 ? -0.715 23.484 -1.15 1 96.44 78 LEU B C 1
ATOM 2036 O O . LEU B 1 78 ? -0.342 24.516 -1.698 1 96.44 78 LEU B O 1
ATOM 2040 N N . ARG B 1 79 ? -1.295 22.438 -1.714 1 92.88 79 ARG B N 1
ATOM 2041 C CA . ARG B 1 79 ? -1.919 22.531 -3.029 1 92.88 79 ARG B CA 1
ATOM 2042 C C . ARG B 1 79 ? -3.393 22.141 -2.967 1 92.88 79 ARG B C 1
ATOM 2044 O O . ARG B 1 79 ? -3.734 21.062 -2.469 1 92.88 79 ARG B O 1
ATOM 2051 N N . MET B 1 80 ? -4.273 23.047 -3.383 1 88.5 80 MET B N 1
ATOM 2052 C CA . MET B 1 80 ? -5.707 22.781 -3.369 1 88.5 80 MET B CA 1
ATOM 2053 C C . MET B 1 80 ? -6.43 23.672 -4.379 1 88.5 80 MET B C 1
ATOM 2055 O O . MET B 1 80 ? -5.965 24.781 -4.688 1 88.5 80 MET B O 1
ATOM 2059 N N . GLU B 1 81 ? -7.551 23.125 -4.812 1 81.5 81 GLU B N 1
ATOM 2060 C CA . GLU B 1 81 ? -8.328 23.906 -5.777 1 81.5 81 GLU B CA 1
ATOM 2061 C C . GLU B 1 81 ? -9.18 24.953 -5.078 1 81.5 81 GLU B C 1
ATOM 2063 O O . GLU B 1 81 ? -9.336 26.078 -5.586 1 81.5 81 GLU B O 1
ATOM 2068 N N . LYS B 1 82 ? -9.734 24.484 -3.979 1 85.88 82 LYS B N 1
ATOM 2069 C CA . LYS B 1 82 ? -10.594 25.375 -3.215 1 85.88 82 LYS B CA 1
ATOM 2070 C C . LYS B 1 82 ? -10.117 25.516 -1.773 1 85.88 82 LYS B C 1
ATOM 2072 O O . LYS B 1 82 ? -9.68 24.531 -1.166 1 85.88 82 LYS B O 1
ATOM 2077 N N . GLY B 1 83 ? -10.125 26.75 -1.267 1 86.31 83 GLY B N 1
ATOM 2078 C CA . GLY B 1 83 ? -9.844 27.062 0.125 1 86.31 83 GLY B CA 1
ATOM 2079 C C . GLY B 1 83 ? -10.945 27.859 0.79 1 86.31 83 GLY B C 1
ATOM 2080 O O . GLY B 1 83 ? -11.984 28.109 0.184 1 86.31 83 GLY B O 1
ATOM 2081 N N . PRO B 1 84 ? -10.781 28.156 2.018 1 93.69 84 PRO B N 1
ATOM 2082 C CA . PRO B 1 84 ? -9.57 27.969 2.822 1 93.69 84 PRO B CA 1
ATOM 2083 C C . PRO B 1 84 ? -9.539 26.625 3.545 1 93.69 84 PRO B C 1
ATOM 2085 O O . PRO B 1 84 ? -10.586 25.984 3.715 1 93.69 84 PRO B O 1
ATOM 2088 N N . LEU B 1 85 ? -8.375 26.141 3.883 1 92.44 85 LEU B N 1
ATOM 2089 C CA . LEU B 1 85 ? -8.141 25.125 4.91 1 92.44 85 LEU B CA 1
ATOM 2090 C C . LEU B 1 85 ? -7.871 25.781 6.262 1 92.44 85 LEU B C 1
ATOM 2092 O O . LEU B 1 85 ? -6.957 26.594 6.387 1 92.44 85 LEU B O 1
ATOM 2096 N N . ARG B 1 86 ? -8.664 25.453 7.215 1 92.31 86 ARG B N 1
ATOM 2097 C CA . ARG B 1 86 ? -8.523 26.078 8.531 1 92.31 86 ARG B CA 1
ATOM 2098 C C . ARG B 1 86 ? -7.75 25.172 9.484 1 92.31 86 ARG B C 1
ATOM 2100 O O . ARG B 1 86 ? -8.141 24.031 9.719 1 92.31 86 ARG B O 1
ATOM 2107 N N . TYR B 1 87 ? -6.77 25.75 10.008 1 93.38 87 TYR B N 1
ATOM 2108 C CA . TYR B 1 87 ? -5.98 25.109 11.055 1 93.38 87 TYR B CA 1
ATOM 2109 C C . TYR B 1 87 ? -5.43 26.125 12.039 1 93.38 87 TYR B C 1
ATOM 2111 O O . TYR B 1 87 ? -4.867 27.141 11.641 1 93.38 87 TYR B O 1
ATOM 2119 N N . ASN B 1 88 ? -5.645 25.797 13.344 1 93.38 88 ASN B N 1
ATOM 2120 C CA . ASN B 1 88 ? -5.148 26.625 14.438 1 93.38 88 ASN B CA 1
ATOM 2121 C C . ASN B 1 88 ? -5.57 28.094 14.266 1 93.38 88 ASN B C 1
ATOM 2123 O O . ASN B 1 88 ? -4.742 29 14.367 1 93.38 88 ASN B O 1
ATOM 2127 N N . ASN B 1 89 ? -6.777 28.297 13.805 1 93.06 89 ASN B N 1
ATOM 2128 C CA . ASN B 1 89 ? -7.43 29.594 13.656 1 93.06 89 ASN B CA 1
ATOM 2129 C C . ASN B 1 89 ? -6.816 30.391 12.516 1 93.06 89 ASN B C 1
ATOM 2131 O O . ASN B 1 89 ? -6.891 31.625 12.508 1 93.06 89 ASN B O 1
ATOM 2135 N N . VAL B 1 90 ? -6.16 29.797 11.711 1 96.12 90 VAL B N 1
ATOM 2136 C CA . VAL B 1 90 ? -5.605 30.422 10.516 1 96.12 90 VAL B CA 1
ATOM 2137 C C . VAL B 1 90 ? -6.25 29.828 9.266 1 96.12 90 VAL B C 1
ATOM 2139 O O . VAL B 1 90 ? -6.441 28.609 9.188 1 96.12 90 VAL B O 1
ATOM 2142 N N . ASN B 1 91 ? -6.559 30.656 8.32 1 96.81 91 ASN B N 1
ATOM 2143 C CA . ASN B 1 91 ? -7.027 30.219 7.008 1 96.81 91 ASN B CA 1
ATOM 2144 C C . ASN B 1 91 ? -5.879 30.094 6.012 1 96.81 91 ASN B C 1
ATOM 2146 O O . ASN B 1 91 ? -5.207 31.078 5.703 1 96.81 91 ASN B O 1
ATOM 2150 N N . TYR B 1 92 ? -5.723 28.906 5.57 1 96.94 92 TYR B N 1
ATOM 2151 C CA . TYR B 1 92 ? -4.707 28.641 4.559 1 96.94 92 TYR B CA 1
ATOM 2152 C C . TYR B 1 92 ? -5.336 28.469 3.182 1 96.94 92 TYR B C 1
ATOM 2154 O O . TYR B 1 92 ? -6.402 27.875 3.051 1 96.94 92 TYR B O 1
ATOM 2162 N N . ASN B 1 93 ? -4.648 29 2.252 1 96.69 93 ASN B N 1
ATOM 2163 C CA . ASN B 1 93 ? -5.07 28.844 0.863 1 96.69 93 ASN B CA 1
ATOM 2164 C C . ASN B 1 93 ? -4.023 28.109 0.039 1 96.69 93 ASN B C 1
ATOM 2166 O O . ASN B 1 93 ? -2.996 27.672 0.57 1 96.69 93 ASN B O 1
ATOM 2170 N N . ASN B 1 94 ? -4.434 27.859 -1.232 1 95.38 94 ASN B N 1
ATOM 2171 C CA . ASN B 1 94 ? -3.498 27.219 -2.156 1 95.38 94 ASN B CA 1
ATOM 2172 C C . ASN B 1 94 ? -2.133 27.906 -2.129 1 95.38 94 ASN B C 1
ATOM 2174 O O . ASN B 1 94 ? -2.051 29.141 -2.125 1 95.38 94 ASN B O 1
ATOM 2178 N N . ASN B 1 95 ? -1.053 27.172 -1.969 1 96.94 95 ASN B N 1
ATOM 2179 C CA . ASN B 1 95 ? 0.343 27.594 -1.987 1 96.94 95 ASN B CA 1
ATOM 2180 C C . ASN B 1 95 ? 0.782 28.141 -0.63 1 96.94 95 ASN B C 1
ATOM 2182 O O . ASN B 1 95 ? 1.94 28.531 -0.454 1 96.94 95 ASN B O 1
ATOM 2186 N N . ASP B 1 96 ? -0.14 28.266 0.311 1 98 96 ASP B N 1
ATOM 2187 C CA . ASP B 1 96 ? 0.303 28.594 1.659 1 98 96 ASP B CA 1
ATOM 2188 C C . ASP B 1 96 ? 1.096 27.453 2.283 1 98 96 ASP B C 1
ATOM 2190 O O . ASP B 1 96 ? 1.07 26.328 1.779 1 98 96 ASP B O 1
ATOM 2194 N N . VAL B 1 97 ? 1.855 27.797 3.385 1 98.44 97 VAL B N 1
ATOM 2195 C CA . VAL B 1 97 ? 2.754 26.844 4.031 1 98.44 97 VAL B CA 1
ATOM 2196 C C . VAL B 1 97 ? 2.371 26.688 5.5 1 98.44 97 VAL B C 1
ATOM 2198 O O . VAL B 1 97 ? 2.15 27.688 6.199 1 98.44 97 VAL B O 1
ATOM 2201 N N . ILE B 1 98 ? 2.225 25.531 5.965 1 98.25 98 ILE B N 1
ATOM 2202 C CA . ILE B 1 98 ? 2.07 25.234 7.383 1 98.25 98 ILE B CA 1
ATOM 2203 C C . ILE B 1 98 ? 3.406 24.766 7.961 1 98.25 98 ILE B C 1
ATOM 2205 O O . ILE B 1 98 ? 4.059 23.891 7.402 1 98.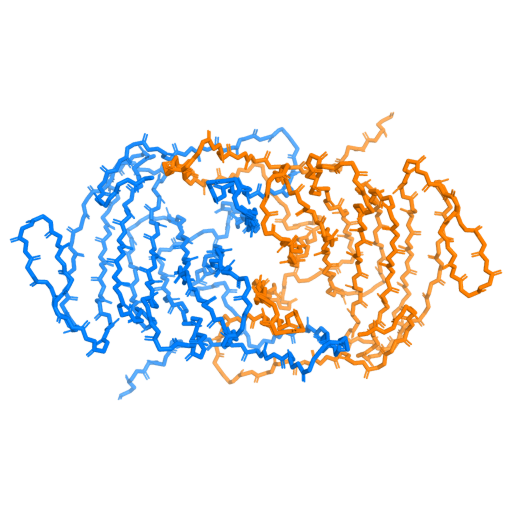25 98 ILE B O 1
ATOM 2209 N N . TYR B 1 99 ? 3.828 25.359 9.047 1 98.38 99 TYR B N 1
ATOM 2210 C CA . TYR B 1 99 ? 5.043 24.984 9.766 1 98.38 99 TYR B CA 1
ATOM 2211 C C . TYR B 1 99 ? 4.707 24.297 11.086 1 98.38 99 TYR B C 1
ATOM 2213 O O . TYR B 1 99 ? 3.912 24.812 11.875 1 98.38 99 TYR B O 1
ATOM 2221 N N . LEU B 1 100 ? 5.359 23.188 11.305 1 98.62 100 LEU B N 1
ATOM 2222 C CA . LEU B 1 100 ? 5.137 22.422 12.531 1 98.62 100 LEU B CA 1
ATOM 2223 C C . LEU B 1 100 ? 6.457 22 13.156 1 98.62 100 LEU B C 1
ATOM 2225 O O . LEU B 1 100 ? 7.441 21.766 12.445 1 98.62 100 LEU B O 1
ATOM 2229 N N . VAL B 1 101 ? 6.496 21.891 14.445 1 98.81 101 VAL B N 1
ATOM 2230 C CA . VAL B 1 101 ? 7.496 21.125 15.188 1 98.81 101 VAL B CA 1
ATOM 2231 C C . VAL B 1 101 ? 6.824 19.984 15.938 1 98.81 101 VAL B C 1
ATOM 2233 O O . VAL B 1 101 ? 5.938 20.203 16.766 1 98.81 101 VAL B O 1
ATOM 2236 N N . LEU B 1 102 ? 7.199 18.812 15.633 1 98.81 102 LEU B N 1
ATOM 2237 C CA . LEU B 1 102 ? 6.574 17.625 16.188 1 98.81 102 LEU B CA 1
ATOM 2238 C C . LEU B 1 102 ? 7.586 16.797 16.984 1 98.81 102 LEU B C 1
ATOM 2240 O O . LEU B 1 102 ? 8.766 16.75 16.625 1 98.81 102 LEU B O 1
ATOM 2244 N N . ASN B 1 103 ? 7.148 16.141 18 1 98.81 103 ASN B N 1
ATOM 2245 C CA . ASN B 1 103 ? 7.965 15.234 18.797 1 98.81 103 ASN B CA 1
ATOM 2246 C C . ASN B 1 103 ? 7.613 13.781 18.516 1 98.81 103 ASN B C 1
ATOM 2248 O O . ASN B 1 103 ? 6.703 13.492 17.734 1 98.81 103 ASN B O 1
ATOM 2252 N N . ARG B 1 104 ? 8.438 12.914 19.156 1 98.44 104 ARG B N 1
ATOM 2253 C CA . ARG B 1 104 ? 8.266 11.484 18.953 1 98.44 104 ARG B CA 1
ATOM 2254 C C . ARG B 1 104 ? 6.816 11.062 19.188 1 98.44 104 ARG B C 1
ATOM 2256 O O . ARG B 1 104 ? 6.227 11.414 20.219 1 98.44 104 ARG B O 1
ATOM 2263 N N . PHE B 1 105 ? 6.188 10.43 18.188 1 97.81 105 PHE B N 1
ATOM 2264 C CA . PHE B 1 105 ? 4.871 9.797 18.188 1 97.81 105 PHE B CA 1
ATOM 2265 C C . PHE B 1 105 ? 3.771 10.852 18.125 1 97.81 105 PHE B C 1
ATOM 2267 O O . PHE B 1 105 ? 2.609 10.562 18.422 1 97.81 105 PHE B O 1
ATOM 2274 N N . HIS B 1 106 ? 4.172 12.078 17.734 1 98.25 106 HIS B N 1
ATOM 2275 C CA . HIS B 1 106 ? 3.137 13.016 17.312 1 98.25 106 HIS B CA 1
ATOM 2276 C C . HIS B 1 106 ? 2.586 12.633 15.938 1 98.25 106 HIS B C 1
ATOM 2278 O O . HIS B 1 106 ? 3.342 12.227 15.055 1 98.25 106 HIS B O 1
ATOM 2284 N N . SER B 1 107 ? 1.317 12.688 15.805 1 97.56 107 SER B N 1
ATOM 2285 C CA . SER B 1 107 ? 0.636 12.633 14.516 1 97.56 107 SER B CA 1
ATOM 2286 C C . SER B 1 107 ? -0.14 13.922 14.25 1 97.56 107 SER B C 1
ATOM 2288 O O . SER B 1 107 ? -0.862 14.406 15.117 1 97.56 107 SER B O 1
ATOM 2290 N N . PHE B 1 108 ? 0.066 14.5 13.094 1 97.69 108 PHE B N 1
ATOM 2291 C CA . PHE B 1 108 ? -0.662 15.68 12.641 1 97.69 108 PHE B CA 1
ATOM 2292 C C . PHE B 1 108 ? -1.675 15.312 11.562 1 97.69 108 PHE B C 1
ATOM 2294 O O . PHE B 1 108 ? -1.299 14.859 10.477 1 97.69 108 PHE B O 1
ATOM 2301 N N . LYS B 1 109 ? -2.896 15.484 11.844 1 94.44 109 LYS B N 1
ATOM 2302 C CA . LYS B 1 109 ? -3.973 15.227 10.883 1 94.44 109 LYS B CA 1
ATOM 2303 C C . LYS B 1 109 ? -4.453 16.531 10.242 1 94.44 109 LYS B C 1
ATOM 2305 O O . LYS B 1 109 ? -4.746 17.5 10.945 1 94.44 109 LYS B O 1
ATOM 2310 N N . LEU B 1 110 ? -4.504 16.5 8.945 1 92 110 LEU B N 1
ATOM 2311 C CA . LEU B 1 110 ? -5.027 17.594 8.133 1 92 110 LEU B CA 1
ATOM 2312 C C . LEU B 1 110 ? -6.078 17.078 7.152 1 92 110 LEU B C 1
ATOM 2314 O O . LEU B 1 110 ? -5.867 16.078 6.473 1 92 110 LEU B O 1
ATOM 2318 N N . SER B 1 111 ? -7.219 17.656 7.141 1 88.19 111 SER B N 1
ATOM 2319 C CA . SER B 1 111 ? -8.258 17.266 6.191 1 88.19 111 SER B CA 1
ATOM 2320 C C . SER B 1 111 ? -8.898 18.5 5.543 1 88.19 111 SER B C 1
ATOM 2322 O O . SER B 1 111 ? -8.852 19.594 6.098 1 88.19 111 SER B O 1
ATOM 2324 N N . HIS B 1 112 ? -9.367 18.266 4.383 1 86.12 112 HIS B N 1
ATOM 2325 C CA . HIS B 1 112 ? -10.047 19.312 3.639 1 86.12 112 HIS B CA 1
ATOM 2326 C C . HIS B 1 112 ? -11.031 18.734 2.631 1 86.12 112 HIS B C 1
ATOM 2328 O O . HIS B 1 112 ? -10.828 17.625 2.135 1 86.12 112 HIS B O 1
ATOM 2334 N N . SER B 1 113 ? -12.031 19.469 2.299 1 81.44 113 SER B N 1
ATOM 2335 C CA . SER B 1 113 ? -13.055 19.016 1.367 1 81.44 113 SER B CA 1
ATOM 2336 C C . SER B 1 113 ? -12.547 19.031 -0.069 1 81.44 113 SER B C 1
ATOM 2338 O O . SER B 1 113 ? -13.133 18.391 -0.95 1 81.44 113 SER B O 1
ATOM 2340 N N . SER B 1 114 ? -11.477 19.75 -0.26 1 80.44 114 SER B N 1
ATOM 2341 C CA . SER B 1 114 ? -10.891 19.781 -1.597 1 80.44 114 SER B CA 1
ATOM 2342 C C . SER B 1 114 ? -9.75 18.781 -1.731 1 80.44 114 SER B C 1
ATOM 2344 O O . SER B 1 114 ? -9.188 18.328 -0.729 1 80.44 114 SER B O 1
ATOM 2346 N N . ASP B 1 115 ? -9.422 18.484 -2.977 1 82.19 115 ASP B N 1
ATOM 2347 C CA . ASP B 1 115 ? -8.258 17.672 -3.324 1 82.19 115 ASP B CA 1
ATOM 2348 C C . ASP B 1 115 ? -6.965 18.328 -2.854 1 82.19 115 ASP B C 1
ATOM 2350 O O . ASP B 1 115 ? -6.801 19.547 -2.992 1 82.19 115 ASP B O 1
ATOM 2354 N N . LEU B 1 116 ? -6.102 17.562 -2.223 1 8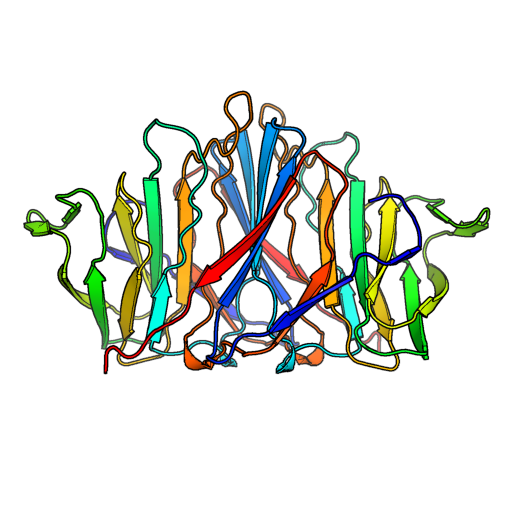8.12 116 LEU B N 1
ATOM 2355 C CA . LEU B 1 116 ? -4.82 18.078 -1.741 1 88.12 116 LEU B CA 1
ATOM 2356 C C . LEU B 1 116 ? -3.668 17.516 -2.57 1 88.12 116 LEU B C 1
ATOM 2358 O O . LEU B 1 116 ? -2.506 17.625 -2.17 1 88.12 116 LEU B O 1
ATOM 2362 N N . SER B 1 117 ? -4.023 16.906 -3.717 1 86.44 117 SER B N 1
ATOM 2363 C CA . SER B 1 117 ? -2.967 16.359 -4.562 1 86.44 117 SER B CA 1
ATOM 2364 C C . SER B 1 117 ? -1.961 17.438 -4.953 1 86.44 117 SER B C 1
ATOM 2366 O O . SER B 1 117 ? -2.346 18.562 -5.285 1 86.44 117 SER B O 1
ATOM 2368 N N . GLY B 1 118 ? -0.695 17.094 -4.891 1 91 118 GLY B N 1
ATOM 2369 C CA . GLY B 1 118 ? 0.357 18.047 -5.215 1 91 118 GLY B CA 1
ATOM 2370 C C . GLY B 1 118 ? 0.942 18.734 -3.994 1 91 118 GLY B C 1
ATOM 2371 O O . GLY B 1 118 ? 1.998 19.359 -4.074 1 91 118 GLY B O 1
ATOM 2372 N N . THR B 1 119 ? 0.215 18.609 -2.904 1 94.62 119 THR B N 1
ATOM 2373 C CA . THR B 1 119 ? 0.78 19.078 -1.642 1 94.62 119 THR B CA 1
ATOM 2374 C C . THR B 1 119 ? 2.078 18.328 -1.327 1 94.62 119 THR B C 1
ATOM 2376 O O . THR B 1 119 ? 2.166 17.125 -1.514 1 94.62 119 THR B O 1
ATOM 2379 N N . THR B 1 120 ? 3.082 19.094 -0.861 1 97.56 120 THR B N 1
ATOM 2380 C CA . THR B 1 120 ? 4.336 18.469 -0.457 1 97.56 120 THR B CA 1
ATOM 2381 C C . THR B 1 120 ? 4.52 18.547 1.056 1 97.56 120 THR B C 1
ATOM 2383 O O . THR B 1 120 ? 4.113 19.531 1.686 1 97.56 120 THR B O 1
ATOM 2386 N N . ILE B 1 121 ? 5.059 17.547 1.62 1 98.56 121 ILE B N 1
ATOM 2387 C CA . ILE B 1 121 ? 5.43 17.469 3.029 1 98.56 121 ILE B CA 1
ATOM 2388 C C . ILE B 1 121 ? 6.934 17.203 3.15 1 98.56 121 ILE B C 1
ATOM 2390 O O . ILE B 1 121 ? 7.438 16.203 2.648 1 98.56 121 ILE B O 1
ATOM 2394 N N . GLN B 1 122 ? 7.633 18.109 3.797 1 98.88 122 GLN B N 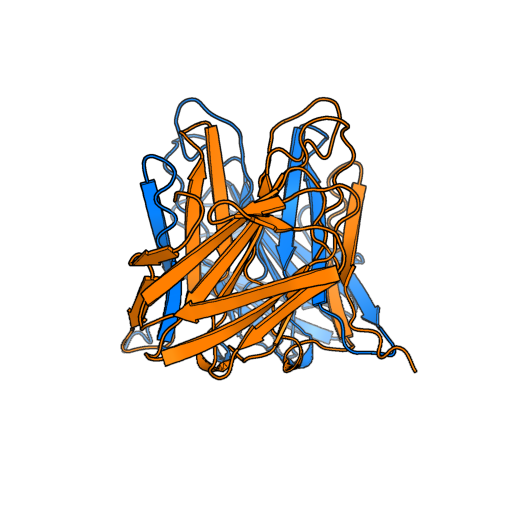1
ATOM 2395 C CA . GLN B 1 122 ? 9.07 18 4.027 1 98.88 122 GLN B CA 1
ATOM 2396 C C . GLN B 1 122 ? 9.391 18 5.52 1 98.88 122 GLN B C 1
ATOM 2398 O O . GLN B 1 122 ? 8.844 18.812 6.277 1 98.88 122 GLN B O 1
ATOM 2403 N N . ALA B 1 123 ? 10.258 17.125 5.93 1 98.94 123 ALA B N 1
ATOM 2404 C CA . ALA B 1 123 ? 10.656 17.031 7.332 1 98.94 123 ALA B CA 1
ATOM 2405 C C . ALA B 1 123 ? 12.172 16.984 7.477 1 98.94 123 ALA B C 1
ATOM 2407 O O . ALA B 1 123 ? 12.883 16.641 6.531 1 98.94 123 ALA B O 1
ATOM 2408 N N . THR B 1 124 ? 12.68 17.312 8.625 1 98.94 124 THR B N 1
ATOM 2409 C CA . THR B 1 124 ? 14.117 17.297 8.891 1 98.94 124 THR B CA 1
ATOM 2410 C C . THR B 1 124 ? 14.578 15.883 9.234 1 98.94 124 THR B C 1
ATOM 2412 O O . THR B 1 124 ? 15.781 15.602 9.219 1 98.94 124 THR B O 1
ATOM 2415 N N . LYS B 1 125 ? 13.664 15.008 9.625 1 98.88 125 LYS B N 1
ATOM 2416 C CA . LYS B 1 125 ? 13.914 13.602 9.938 1 98.88 125 LYS B CA 1
ATOM 2417 C C . LYS B 1 125 ? 12.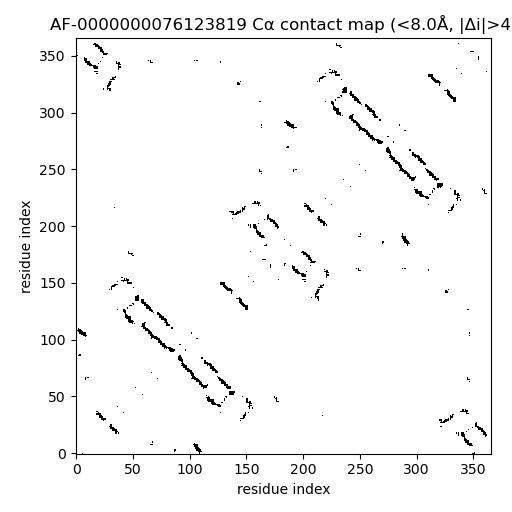883 12.703 9.266 1 98.88 125 LYS B C 1
ATOM 2419 O O . LYS B 1 125 ? 11.805 13.164 8.875 1 98.88 125 LYS B O 1
ATOM 2424 N N . PRO B 1 126 ? 13.188 11.383 9.078 1 98.88 126 PRO B N 1
ATOM 2425 C CA . PRO B 1 126 ? 12.203 10.508 8.453 1 98.88 126 PRO B CA 1
ATOM 2426 C C . PRO B 1 126 ? 10.859 10.508 9.172 1 98.88 126 PRO B C 1
ATOM 2428 O O . PRO B 1 126 ? 10.82 10.539 10.406 1 98.88 126 PRO B O 1
ATOM 2431 N N . ILE B 1 127 ? 9.781 10.531 8.391 1 98.94 127 ILE B N 1
ATOM 2432 C CA . ILE B 1 127 ? 8.414 10.531 8.898 1 98.94 127 ILE B CA 1
ATOM 2433 C C . ILE B 1 127 ? 7.57 9.531 8.117 1 98.94 127 ILE B C 1
ATOM 2435 O O . ILE B 1 127 ? 7.965 9.094 7.027 1 98.94 127 ILE B O 1
ATOM 2439 N N . SER B 1 128 ? 6.484 9.102 8.695 1 98.69 128 SER B N 1
ATOM 2440 C CA . SER B 1 128 ? 5.461 8.359 7.969 1 98.69 128 SER B CA 1
ATOM 2441 C C . SER B 1 128 ? 4.293 9.258 7.578 1 98.69 128 SER B C 1
ATOM 2443 O O . SER B 1 128 ? 3.889 10.133 8.352 1 98.69 128 SER B O 1
ATOM 2445 N N . VAL B 1 129 ? 3.732 9.094 6.387 1 98.25 129 VAL B N 1
ATOM 2446 C CA . VAL B 1 129 ? 2.637 9.906 5.875 1 98.25 129 VAL B CA 1
ATOM 2447 C C . VAL B 1 129 ? 1.526 9.008 5.34 1 98.25 129 VAL B C 1
ATOM 2449 O O . VAL B 1 129 ? 1.771 8.156 4.48 1 98.25 129 VAL B O 1
ATOM 2452 N N . LEU B 1 130 ? 0.351 9.125 5.848 1 95.62 130 LEU B N 1
ATOM 2453 C CA . LEU B 1 130 ? -0.854 8.5 5.309 1 95.62 130 LEU B CA 1
ATOM 2454 C C . LEU B 1 130 ? -1.689 9.516 4.535 1 95.62 130 LEU B C 1
ATOM 2456 O O . LEU B 1 130 ? -1.657 10.711 4.836 1 95.62 130 LEU B O 1
ATOM 2460 N N . THR B 1 131 ? -2.369 9.016 3.58 1 92.19 131 THR B N 1
ATOM 2461 C CA . THR B 1 131 ? -3.326 9.828 2.844 1 92.19 131 THR B CA 1
ATOM 2462 C C . THR B 1 131 ? -4.629 9.07 2.613 1 92.19 131 THR B C 1
ATOM 2464 O O . THR B 1 131 ? -4.641 7.836 2.633 1 92.19 131 THR B O 1
ATOM 2467 N N . SER B 1 132 ? -5.68 9.758 2.502 1 87.06 132 SER B N 1
ATOM 2468 C CA . SER B 1 132 ? -6.996 9.195 2.229 1 87.06 132 SER B CA 1
ATOM 2469 C C . SER B 1 132 ? -7.875 10.18 1.468 1 87.06 132 SER B C 1
ATOM 2471 O O . SER B 1 132 ? -7.691 11.391 1.577 1 87.06 132 SER B O 1
ATOM 2473 N N . SER B 1 133 ? -8.711 9.672 0.646 1 77.88 133 SER B N 1
ATOM 2474 C CA . SER B 1 133 ? -9.758 10.469 0.017 1 77.88 133 SER B CA 1
ATOM 2475 C C . SER B 1 133 ? -11.133 10.086 0.545 1 77.88 133 SER B C 1
ATOM 2477 O O . SER B 1 133 ? -11.688 9.055 0.167 1 77.88 133 SER B O 1
ATOM 2479 N N . MET B 1 134 ? -11.484 10.594 1.664 1 62.06 134 MET B N 1
ATOM 2480 C CA . MET B 1 134 ? -12.727 10.234 2.35 1 62.06 134 MET B CA 1
ATOM 2481 C C . MET B 1 134 ? -13.93 10.469 1.446 1 62.06 134 MET B C 1
ATOM 2483 O O . MET B 1 134 ? -13.992 11.477 0.734 1 62.06 134 MET B O 1
ATOM 2487 N N . HIS B 1 135 ? -14.961 9.5 1.567 1 57.03 135 HIS B N 1
ATOM 2488 C CA . HIS B 1 135 ? -16.281 9.547 0.954 1 57.03 135 HIS B CA 1
ATOM 2489 C C . HIS B 1 135 ? -16.188 9.586 -0.567 1 57.03 135 HIS B C 1
ATOM 2491 O O . HIS B 1 135 ? -16.984 10.258 -1.229 1 57.03 135 HIS B O 1
ATOM 2497 N N . ASN B 1 136 ? -15.117 9.133 -0.991 1 50.19 136 ASN B N 1
ATOM 2498 C CA . ASN B 1 136 ? -15.078 9.109 -2.449 1 50.19 136 ASN B CA 1
ATOM 2499 C C . ASN B 1 136 ? -15.984 8.023 -3.018 1 50.19 136 ASN B C 1
ATOM 2501 O O . ASN B 1 136 ? -15.82 6.844 -2.709 1 50.19 136 ASN B O 1
ATOM 2505 N N . ARG B 1 137 ? -17.25 8.547 -3.16 1 47.09 137 ARG B N 1
ATOM 2506 C CA . ARG B 1 137 ? -18.016 7.73 -4.094 1 47.09 137 ARG B CA 1
ATOM 2507 C C . ARG B 1 137 ? -17.359 7.711 -5.473 1 47.09 137 ARG B C 1
ATOM 2509 O O . ARG B 1 137 ? -17.172 8.758 -6.09 1 47.09 137 ARG B O 1
ATOM 2516 N N . VAL B 1 138 ? -16.391 6.91 -5.609 1 43.47 138 VAL B N 1
ATOM 2517 C CA . VAL B 1 138 ? -15.898 6.91 -6.988 1 43.47 138 VAL B CA 1
ATOM 2518 C C . VAL B 1 138 ? -17.078 6.777 -7.949 1 43.47 138 VAL B C 1
ATOM 2520 O O . VAL B 1 138 ? -17.031 7.297 -9.07 1 43.47 138 VAL B O 1
ATOM 2523 N N . THR B 1 139 ? -18 5.777 -7.613 1 43.34 139 THR B N 1
ATOM 2524 C CA . THR B 1 139 ? -19.094 5.688 -8.586 1 43.34 139 THR B CA 1
ATOM 2525 C C . THR B 1 139 ? -20.391 6.203 -7.984 1 43.34 139 THR B C 1
ATOM 2527 O O . THR B 1 139 ? -20.531 6.293 -6.762 1 43.34 139 THR B O 1
ATOM 2530 N N . MET B 1 140 ? -21.188 6.848 -8.781 1 41.53 140 MET B N 1
ATOM 2531 C CA . MET B 1 140 ? -22.516 7.41 -8.555 1 41.53 140 MET B CA 1
ATOM 2532 C C . MET B 1 140 ? -23.328 6.535 -7.602 1 41.53 140 MET B C 1
ATOM 2534 O O . MET B 1 140 ? -24.141 7.043 -6.836 1 41.53 140 MET B O 1
ATOM 2538 N N . VAL B 1 141 ? -23.344 5.348 -7.773 1 43.47 141 VAL B N 1
ATOM 2539 C CA . VAL B 1 141 ? -24.406 4.547 -7.16 1 43.47 141 VAL B CA 1
ATOM 2540 C C . VAL B 1 141 ? -23.891 3.91 -5.871 1 43.47 141 VAL B C 1
ATOM 2542 O O . VAL B 1 141 ? -24.672 3.486 -5.02 1 43.47 141 VAL B O 1
ATOM 2545 N N . GLY B 1 142 ? -22.516 3.775 -5.621 1 46.44 142 GLY B N 1
ATOM 2546 C CA . GLY B 1 142 ? -22.312 2.762 -4.598 1 46.44 142 GLY B CA 1
ATOM 2547 C C . GLY B 1 142 ? -21.438 3.23 -3.461 1 46.44 142 GLY B C 1
ATOM 2548 O O . GLY B 1 142 ? -21.203 4.43 -3.303 1 46.44 142 GLY B O 1
ATOM 2549 N N . GLY B 1 143 ? -20.891 2.254 -2.559 1 53.19 143 GLY B N 1
ATOM 2550 C CA . GLY B 1 143 ? -20.281 2.227 -1.239 1 53.19 143 GLY B CA 1
ATOM 2551 C C . GLY B 1 143 ? -19.062 3.127 -1.127 1 53.19 143 GLY B C 1
ATOM 2552 O O . GLY B 1 143 ? -18.484 3.525 -2.139 1 53.19 143 GLY B O 1
ATOM 2553 N N . VAL B 1 144 ? -18.938 3.887 -0.073 1 59.62 144 VAL B N 1
ATOM 2554 C CA . VAL B 1 144 ? -17.875 4.828 0.292 1 59.62 144 VAL B CA 1
ATOM 2555 C C . VAL B 1 144 ? -16.609 4.062 0.666 1 59.62 144 VAL B C 1
ATOM 2557 O O . VAL B 1 144 ? -16.688 3.006 1.3 1 59.62 144 VAL B O 1
ATOM 2560 N N . ASN B 1 145 ? -15.578 4.355 -0.085 1 69.12 145 ASN B N 1
ATOM 2561 C CA . ASN B 1 145 ? -14.258 3.883 0.318 1 69.12 145 ASN B CA 1
ATOM 2562 C C . ASN B 1 145 ? -13.289 5.043 0.544 1 69.12 145 ASN B C 1
ATOM 2564 O O . ASN B 1 145 ? -13.352 6.055 -0.154 1 69.12 145 ASN B O 1
ATOM 2568 N N . GLU B 1 146 ? -12.453 4.906 1.534 1 77.62 146 GLU B N 1
ATOM 2569 C CA . GLU B 1 146 ? -11.594 6.02 1.926 1 77.62 146 GLU B CA 1
ATOM 2570 C C . GLU B 1 146 ? -10.266 5.98 1.178 1 77.62 146 GLU B C 1
ATOM 2572 O O . GLU B 1 146 ? -9.508 6.957 1.188 1 77.62 146 GLU B O 1
ATOM 2577 N N . LEU B 1 147 ? -9.906 4.871 0.51 1 82.94 147 LEU B N 1
ATOM 2578 C CA . LEU B 1 147 ? -8.648 4.719 -0.217 1 82.94 147 LEU B CA 1
ATOM 2579 C C . LEU B 1 147 ? -7.465 5.102 0.659 1 82.94 147 LEU B C 1
ATOM 2581 O O . LEU B 1 147 ? -6.602 5.879 0.239 1 82.94 147 LEU B O 1
ATOM 2585 N N . LEU B 1 148 ? -7.395 4.617 1.877 1 88.25 148 LEU B N 1
ATOM 2586 C CA . LEU B 1 148 ? -6.332 4.871 2.846 1 88.25 148 LEU B CA 1
ATOM 2587 C C . LEU B 1 148 ? -5.043 4.168 2.436 1 88.25 148 LEU B C 1
ATOM 2589 O O . LEU B 1 148 ? -5.023 2.947 2.266 1 88.25 148 LEU B O 1
ATOM 2593 N N . GLU B 1 149 ? -3.979 4.949 2.195 1 93.06 149 GLU B N 1
ATOM 2594 C CA . GLU B 1 149 ? -2.678 4.414 1.808 1 93.06 149 GLU B CA 1
ATOM 2595 C C . GLU B 1 149 ? -1.542 5.156 2.506 1 93.06 149 GLU B C 1
ATOM 2597 O O . GLU B 1 149 ? -1.657 6.352 2.789 1 93.06 149 GLU B O 1
ATOM 2602 N N . MET B 1 150 ? -0.493 4.426 2.799 1 96.56 150 MET B N 1
ATOM 2603 C CA . MET B 1 150 ? 0.729 5.133 3.176 1 96.56 150 MET B CA 1
ATOM 2604 C C . MET B 1 150 ? 1.473 5.629 1.942 1 96.56 150 MET B C 1
ATOM 2606 O O . MET B 1 150 ? 1.567 4.922 0.94 1 96.56 150 MET B O 1
ATOM 2610 N N . VAL B 1 151 ? 1.979 6.816 2.053 1 97.19 151 VAL B N 1
ATOM 2611 C CA . VAL B 1 151 ? 2.561 7.492 0.899 1 97.19 151 VAL B CA 1
ATOM 2612 C C . VAL B 1 151 ? 4.039 7.121 0.774 1 97.19 151 VAL B C 1
ATOM 2614 O O . VAL B 1 151 ? 4.785 7.188 1.753 1 97.19 151 VAL B O 1
ATOM 2617 N N . LEU B 1 152 ? 4.41 6.719 -0.4 1 97.69 152 LEU B N 1
ATOM 2618 C CA . LEU B 1 152 ? 5.816 6.453 -0.683 1 97.69 152 LEU B CA 1
ATOM 2619 C C . LEU B 1 152 ? 6.621 7.746 -0.681 1 97.69 152 LEU B C 1
ATOM 2621 O O . LEU B 1 152 ? 6.234 8.727 -1.32 1 97.69 152 LEU B O 1
ATOM 2625 N N . PRO B 1 153 ? 7.785 7.77 0.055 1 98.25 153 PRO B N 1
ATOM 2626 C CA . PRO B 1 153 ? 8.641 8.953 -0.059 1 98.25 153 PRO B CA 1
ATOM 2627 C C . PRO B 1 153 ? 9.164 9.164 -1.478 1 98.25 153 PRO B C 1
ATOM 2629 O O . PRO B 1 153 ? 9.328 8.203 -2.232 1 98.25 153 PRO B O 1
ATOM 2632 N N . LEU B 1 154 ? 9.523 10.375 -1.755 1 97.81 154 LEU B N 1
ATOM 2633 C CA . LEU B 1 154 ? 9.953 10.742 -3.1 1 97.81 154 LEU B CA 1
ATOM 2634 C C . LEU B 1 154 ? 11.148 9.898 -3.537 1 97.81 154 LEU B C 1
ATOM 2636 O O . LEU B 1 154 ? 11.195 9.438 -4.68 1 97.81 154 LEU B O 1
ATOM 2640 N N . ASN B 1 155 ? 12.055 9.664 -2.646 1 98.25 155 ASN B N 1
ATOM 2641 C CA . ASN B 1 155 ? 13.297 8.977 -3.016 1 98.25 155 ASN B CA 1
ATOM 2642 C C . ASN B 1 155 ? 13.086 7.473 -3.145 1 98.25 155 ASN B C 1
ATOM 2644 O O . ASN B 1 155 ? 14.023 6.738 -3.469 1 98.25 155 ASN B O 1
ATOM 2648 N N . GLN B 1 156 ? 11.906 6.969 -2.836 1 98.19 156 GLN B N 1
ATOM 2649 C CA . GLN B 1 156 ? 11.609 5.551 -3.016 1 98.19 156 GLN B CA 1
ATOM 2650 C C . GLN B 1 156 ? 10.805 5.316 -4.289 1 98.19 156 GLN B C 1
ATOM 2652 O O . GLN B 1 156 ? 10.57 4.168 -4.68 1 98.19 156 GLN B O 1
ATOM 2657 N N . MET B 1 157 ? 10.352 6.348 -4.945 1 97.75 157 MET B N 1
ATOM 2658 C CA . MET B 1 157 ? 9.633 6.238 -6.211 1 97.75 157 MET B CA 1
ATOM 2659 C C . MET B 1 157 ? 10.516 5.598 -7.281 1 97.75 157 MET B C 1
ATOM 2661 O O . MET B 1 157 ? 11.734 5.504 -7.117 1 97.75 157 MET B O 1
ATOM 2665 N N . ASP B 1 158 ? 9.906 5.145 -8.305 1 98.12 158 ASP B N 1
ATOM 2666 C CA . ASP B 1 158 ? 10.617 4.438 -9.375 1 98.12 158 ASP B CA 1
ATOM 2667 C C . ASP B 1 158 ? 10.078 4.828 -10.742 1 98.12 158 ASP B C 1
ATOM 2669 O O . ASP B 1 158 ? 9.031 5.477 -10.844 1 98.12 158 ASP B O 1
ATOM 2673 N N . ASN B 1 159 ? 10.789 4.5 -11.766 1 98.12 159 ASN B N 1
ATOM 2674 C CA . ASN B 1 159 ? 10.367 4.738 -13.141 1 98.12 159 ASN B CA 1
ATOM 2675 C C . ASN B 1 159 ? 9.562 3.566 -13.695 1 98.12 159 ASN B C 1
ATOM 2677 O O . ASN B 1 159 ? 8.906 3.689 -14.734 1 98.12 159 ASN B O 1
ATOM 2681 N N . PHE B 1 160 ? 9.648 2.43 -12.977 1 98.19 160 PHE B N 1
ATOM 2682 C CA . PHE B 1 160 ? 9.039 1.218 -13.508 1 98.19 160 PHE B CA 1
ATOM 2683 C C . PHE B 1 160 ? 8.164 0.54 -12.461 1 98.19 160 PHE B C 1
ATOM 2685 O O . PHE B 1 160 ? 8.547 0.458 -11.289 1 98.19 160 PHE B O 1
ATOM 2692 N N . TYR B 1 161 ? 7.039 0.086 -12.867 1 98.31 161 TYR B N 1
ATOM 2693 C CA . TYR B 1 161 ? 6.113 -0.714 -12.078 1 98.31 161 TYR B CA 1
ATOM 2694 C C . TYR B 1 161 ? 5.504 -1.834 -12.914 1 98.31 161 TYR B C 1
ATOM 2696 O O . TYR B 1 161 ? 5.348 -1.694 -14.125 1 98.31 161 TYR B O 1
ATOM 2704 N N . VAL B 1 162 ? 5.199 -2.918 -12.242 1 98 162 VAL B N 1
ATOM 2705 C CA . VAL B 1 162 ? 4.523 -4.051 -12.867 1 98 162 VAL B CA 1
ATOM 2706 C C . VAL B 1 162 ? 3.238 -4.367 -12.102 1 98 162 VAL B C 1
ATOM 2708 O O . VAL B 1 162 ? 3.279 -4.684 -10.914 1 98 162 VAL B O 1
ATOM 2711 N N . ILE B 1 163 ? 2.064 -4.215 -12.719 1 96.44 163 ILE B N 1
ATOM 2712 C CA . ILE B 1 163 ? 0.771 -4.457 -12.086 1 96.44 163 ILE B CA 1
ATOM 2713 C C . ILE B 1 163 ? -0.138 -5.215 -13.055 1 96.44 163 ILE B C 1
ATOM 2715 O O . ILE B 1 163 ? 0.065 -5.176 -14.273 1 96.44 163 ILE B O 1
ATOM 2719 N N . PRO B 1 164 ? -1.111 -5.953 -12.484 1 94.5 164 PRO B N 1
ATOM 2720 C CA . PRO B 1 164 ? -2.131 -6.52 -13.375 1 94.5 164 PRO B CA 1
ATOM 2721 C C . PRO B 1 164 ? -3.227 -5.516 -13.727 1 94.5 164 PRO B C 1
ATOM 2723 O O . PRO B 1 164 ? -3.514 -4.609 -12.945 1 94.5 164 PRO B O 1
ATOM 2726 N N . GLU B 1 165 ? -3.727 -5.648 -14.906 1 87.38 165 GLU B N 1
ATOM 2727 C CA . GLU B 1 165 ? -5.039 -5.066 -15.164 1 87.38 165 GLU B CA 1
ATOM 2728 C C . GLU B 1 165 ? -6.152 -5.926 -14.57 1 87.38 165 GLU B C 1
ATOM 2730 O O . GLU B 1 165 ? -6.41 -7.035 -15.047 1 87.38 165 GLU B O 1
ATOM 2735 N N . ILE B 1 166 ? -6.66 -5.477 -13.383 1 76.75 166 ILE B N 1
ATOM 2736 C CA . ILE B 1 166 ? -7.703 -6.273 -12.742 1 76.75 166 ILE B CA 1
ATOM 2737 C C . ILE B 1 166 ? -9.039 -6.039 -13.453 1 76.75 166 ILE B C 1
ATOM 2739 O O . ILE B 1 166 ? -9.562 -4.926 -13.438 1 76.75 166 ILE B O 1
ATOM 2743 N N . VAL B 1 167 ? -9.344 -6.641 -14.617 1 58.06 167 VAL B N 1
ATOM 2744 C CA . VAL B 1 167 ? -10.5 -6.438 -15.484 1 58.06 167 VAL B CA 1
ATOM 2745 C C . VAL B 1 167 ? -11.758 -6.984 -14.812 1 58.06 167 VAL B C 1
ATOM 2747 O O . VAL B 1 167 ? -12.055 -8.172 -14.922 1 58.06 167 VAL B O 1
ATOM 2750 N N . THR B 1 168 ? -11.789 -7.434 -13.609 1 53.09 168 THR B N 1
ATOM 2751 C CA . THR B 1 168 ? -13.039 -8.133 -13.344 1 53.09 168 THR B CA 1
ATOM 2752 C C . THR B 1 168 ? -14.234 -7.238 -13.656 1 53.09 168 THR B C 1
ATOM 2754 O O . THR B 1 168 ? -15.32 -7.73 -13.969 1 53.09 168 THR B O 1
ATOM 2757 N N . ARG B 1 169 ? -14.227 -5.965 -13.102 1 54.09 169 ARG B N 1
ATOM 2758 C CA . ARG B 1 169 ? -15.453 -5.172 -13.219 1 54.09 169 ARG B CA 1
ATOM 2759 C C . ARG B 1 169 ? -15.219 -3.936 -14.078 1 54.09 169 ARG B C 1
ATOM 2761 O O . ARG B 1 169 ? -14.086 -3.633 -14.453 1 54.09 169 ARG B O 1
ATOM 2768 N N . PRO B 1 170 ? -16.172 -3.084 -14.477 1 55.53 170 PRO B N 1
ATOM 2769 C CA . PRO B 1 170 ? -16.297 -2.158 -15.602 1 55.53 170 PRO B CA 1
ATOM 2770 C C . PRO B 1 170 ? -15.039 -1.343 -15.844 1 55.53 170 PRO B C 1
ATOM 2772 O O . PRO B 1 170 ? -14.711 -1.025 -16.984 1 55.53 170 PRO B O 1
ATOM 2775 N N . SER B 1 171 ? -14.164 -1.084 -14.609 1 64.81 171 SER B N 1
ATOM 2776 C CA . SER B 1 171 ? -13.039 -0.252 -15.016 1 64.81 171 SER B CA 1
ATOM 2777 C C . SER B 1 171 ? -11.922 -0.296 -13.977 1 64.81 171 SER B C 1
ATOM 2779 O O . SER B 1 171 ? -12.18 -0.43 -12.781 1 64.81 171 SER B O 1
ATOM 2781 N N . SER B 1 172 ? -10.672 -0.691 -14.328 1 73.69 172 SER B N 1
ATOM 2782 C CA . SER B 1 172 ? -9.453 -0.48 -13.562 1 73.69 172 SER B CA 1
ATOM 2783 C C . SER B 1 172 ? -8.656 0.707 -14.094 1 73.69 172 SER B C 1
ATOM 2785 O O . SER B 1 172 ? -8.539 0.884 -15.305 1 73.69 172 SER B O 1
ATOM 2787 N N . THR B 1 173 ? -8.367 1.609 -13.172 1 78.44 173 THR B N 1
ATOM 2788 C CA . THR B 1 173 ? -7.535 2.75 -13.547 1 78.44 173 THR B CA 1
ATOM 2789 C C . THR B 1 173 ? -6.281 2.814 -12.68 1 78.44 173 THR B C 1
ATOM 2791 O O . THR B 1 173 ? -6.207 2.158 -11.641 1 78.44 173 THR B O 1
ATOM 2794 N N . VAL B 1 174 ? -5.297 3.438 -13.242 1 82.38 174 VAL B N 1
ATOM 2795 C CA . VAL B 1 174 ? -4.086 3.715 -12.477 1 82.38 174 VAL B CA 1
ATOM 2796 C C . VAL B 1 174 ? -3.924 5.223 -12.297 1 82.38 174 VAL B C 1
ATOM 2798 O O . VAL B 1 174 ? -4.258 6 -13.188 1 82.38 174 VAL B O 1
ATOM 2801 N N . GLN B 1 175 ? -3.516 5.543 -11.117 1 81.69 175 GLN B N 1
ATOM 2802 C CA . GLN B 1 175 ? -3.154 6.926 -10.82 1 81.69 175 GLN B CA 1
ATOM 2803 C C . GLN B 1 175 ? -1.682 7.039 -10.438 1 81.69 175 GLN B C 1
ATOM 2805 O O . GLN B 1 175 ? -1.146 6.172 -9.742 1 81.69 175 GLN B O 1
ATOM 2810 N N . CYS B 1 176 ? -1.031 8.008 -10.992 1 85.56 176 CYS B N 1
ATOM 2811 C CA . CYS B 1 176 ? 0.367 8.242 -10.656 1 85.56 176 CYS B CA 1
ATOM 2812 C C . CYS B 1 176 ? 0.601 9.703 -10.297 1 85.56 176 CYS B C 1
ATOM 2814 O O . CYS B 1 176 ? -0.173 10.578 -10.695 1 85.56 176 CYS B O 1
ATOM 2816 N N . ILE B 1 177 ? 1.538 9.914 -9.547 1 83.56 177 ILE B N 1
ATOM 2817 C CA . ILE B 1 177 ? 1.953 11.273 -9.227 1 83.56 177 ILE B CA 1
ATOM 2818 C C . ILE B 1 177 ? 3.469 11.398 -9.367 1 83.56 177 ILE B C 1
ATOM 2820 O O . ILE B 1 177 ? 4.203 10.461 -9.047 1 83.56 177 ILE B O 1
ATOM 2824 N N . ALA B 1 178 ? 3.842 12.461 -9.922 1 85.19 178 ALA B N 1
ATOM 2825 C CA . ALA B 1 178 ? 5.258 12.781 -10.102 1 85.19 178 ALA B CA 1
ATOM 2826 C C . ALA B 1 178 ? 5.57 14.195 -9.625 1 85.19 178 ALA B C 1
ATOM 2828 O O . ALA B 1 178 ? 4.68 15.039 -9.555 1 85.19 178 ALA B O 1
ATOM 2829 N N . GLN B 1 179 ? 6.809 14.195 -9.109 1 80.19 179 GLN B N 1
ATOM 2830 C CA . GLN B 1 179 ? 7.293 15.547 -8.828 1 80.19 179 GLN B CA 1
ATOM 2831 C C . GLN B 1 179 ? 8.031 16.125 -10.039 1 80.19 179 GLN B C 1
ATOM 2833 O O . GLN B 1 179 ? 8.977 15.516 -10.547 1 80.19 179 GLN B O 1
ATOM 2838 N N . ARG B 1 180 ? 7.301 17.094 -10.68 1 65.88 180 ARG B N 1
ATOM 2839 C CA . ARG B 1 180 ? 8.031 17.766 -11.75 1 65.88 180 ARG B CA 1
ATOM 2840 C C . ARG B 1 180 ? 8.781 18.984 -11.219 1 65.88 180 ARG B C 1
ATOM 2842 O O . ARG B 1 180 ? 8.211 19.812 -10.508 1 65.88 180 ARG B O 1
ATOM 2849 N N . LYS B 1 181 ? 10.164 18.812 -11.383 1 55.72 181 LYS B N 1
ATOM 2850 C CA . LYS B 1 181 ? 10.906 20.047 -11.148 1 55.72 181 LYS B CA 1
ATOM 2851 C C . LYS B 1 181 ? 10.5 21.125 -12.148 1 55.72 181 LYS B C 1
ATOM 2853 O O . LYS B 1 181 ? 10.352 20.844 -13.344 1 55.72 181 LYS B O 1
ATOM 2858 N N . ARG B 1 182 ? 9.719 22.031 -11.672 1 42.22 182 ARG B N 1
ATOM 2859 C CA . ARG B 1 182 ? 9.539 23.156 -12.586 1 42.22 182 ARG B CA 1
ATOM 2860 C C . ARG B 1 182 ? 10.883 23.781 -12.945 1 42.22 182 ARG B C 1
ATOM 2862 O O . ARG B 1 182 ? 11.711 24.031 -12.07 1 42.22 182 ARG B O 1
ATOM 2869 N N . HIS B 1 183 ? 11.445 23.328 -14.055 1 35.78 183 HIS B N 1
ATOM 2870 C CA . HIS B 1 183 ? 12.523 24.203 -14.516 1 35.78 183 HIS B CA 1
ATOM 2871 C C . HIS B 1 183 ? 12.023 25.625 -14.703 1 35.78 183 HIS B C 1
ATOM 2873 O O . HIS B 1 183 ? 10.867 25.844 -15.055 1 35.78 183 HIS B O 1
#

Sequence (366 aa):
MKEGIEKVGMEVQSSVPISLYGIQDMDGAYTEAYMAIPRKYLSTNYLLPSFKVYSSSADSALTITTTEEDNTTVTINLRMEKGPLRYNNVNYNNNDVIYLVLNRFHSFKLSHSSDLSGTTIQATKPISVLTSSMHNRVTMVGGVNELLEMVLPLNQMDNFYVIPEIVTRPSSTVQCIAQRKRHMKEGIEKVGMEVQSSVPISLYGIQDMDGAYTEAYMAIPRKYLSTNYLLPSFKVYSSSADSALTITTTEEDNTTVTINLRMEKGPLRYNNVNYNNNDVIYLVLNRFHSFKLSHSSDLSGTTIQATKPISVLTSSMHNRVTMVGGVNELLEMVLPLNQMDNFYVIPEIVTRPSSTVQCIAQRKRH

Nearest PDB structures (foldseek):
  5uqp-assembly1_B  TM=3.330E-01  e=7.454E-02  Rhodococcus jostii RHA1
  1o4t-assembly1_B  TM=5.031E-01  e=1.400E+00  Thermotoga maritima
  8b38-assembly1_C  TM=3.642E-01  e=3.161E+00  Chaetoceros socialis f. radians RNA virus 01
  2pfw-assembly1_B  TM=2.388E-01  e=1.010E+00  Shewanella frigidimarina NCIMB 400
  6y3y-assembly1_B  TM=2.468E-01  e=1.010E+00  Human coronavirus HKU1

InterPro domains:
  IPR035234 IgGFc-binding protein, N-terminal [PF17517] (33-172)

Organism: Mytilus edulis (NCBI:txid6550)

Solvent-accessible surface area (backbone atoms only — not comparable to full-atom values): 18680 Å² total; per-residue (Å²): 81,66,80,39,78,43,84,39,27,44,74,51,76,47,97,51,53,29,48,45,30,45,34,38,39,52,70,45,30,26,42,46,42,26,61,56,66,35,44,92,63,45,34,35,43,36,62,41,68,62,73,85,40,71,43,83,62,72,35,22,22,36,37,37,42,25,30,73,44,64,79,27,42,35,40,35,41,37,28,44,87,60,65,68,43,77,54,96,91,36,78,35,42,63,69,35,72,50,81,47,77,36,36,56,20,24,25,39,32,49,67,37,63,33,58,42,39,69,16,33,42,39,36,78,44,54,38,38,39,37,36,28,30,35,54,23,23,39,30,94,85,29,44,67,27,38,52,48,36,54,58,70,25,59,90,63,36,31,37,42,33,59,48,62,60,59,56,65,34,97,47,56,48,76,42,70,43,63,80,72,80,78,123,79,66,81,40,80,43,82,38,28,44,74,50,76,47,99,53,53,28,50,45,30,44,33,38,39,51,72,48,30,27,42,45,42,28,60,56,66,35,44,91,63,47,35,35,43,35,60,41,69,63,72,85,37,70,45,82,64,73,35,23,23,35,36,37,41,26,31,74,44,64,78,27,41,35,40,36,40,38,28,44,85,60,65,67,43,77,54,97,90,36,76,36,42,61,69,35,71,49,80,46,75,37,37,55,19,26,24,38,32,48,67,36,59,34,56,42,38,68,17,33,41,38,36,80,44,55,37,39,40,37,36,27,29,36,59,23,21,40,32,89,83,29,43,69,25,38,54,46,36,52,60,68,24,58,91,63,36,30,37,41,34,60,48,64,60,60,54,64,35,96,46,57,48,75,43,70,43,66,81,74,78,79,124

Secondary structure (DSSP, 8-state):
--SEEES-EEEEEEEEEEEEEEEEEETTTEEEEEEPPPGGG-EEEEEPPP---S-SS--EEEEEEEESSSSEEEEEE---SS-PEEETTEEE-TT-EEEEEE-TT-EEEEEESS--TT-EEEEEEEEEEEEEEETB--SSSS--B---EEPPPGGG-EEEEEEE---SSS-EEEEEEE-----/--SEEES-EEEEEEEEEEEEEEEEEETTTEEEEEEPPPGGG-EEEEE------S-SS--EEEEEEEESSSSEEEEEE---SS-PEEETTEEE-TT-EEEEEE-TT-EEEEEESS--TT-EEEEEEEEEEEEEEETB-SSSSS--B---EEPPPGGG-EEEEEEE---SSS-EEEEEEE-----